Protein AF-A0A7S3AXD5-F1 (afdb_monomer)

InterPro domains:
  IPR009060 UBA-like superfamily [SSF46934] (295-335)
  IPR015940 Ubiquitin-associated domain [PF00627] (300-332)
  IPR015940 Ubiquitin-associated domain [PS50030] (297-336)
  IPR015940 Ubiquitin-associated domain [SM00165] (298-336)
  IPR036034 PDZ superfamily [SSF50156] (219-299)

Mean predicted aligned error: 21.31 Å

Structure (mmCIF, N/CA/C/O backbone):
data_AF-A0A7S3AXD5-F1
#
_entry.id   AF-A0A7S3AXD5-F1
#
loop_
_atom_site.group_PDB
_atom_site.id
_atom_site.type_symbol
_atom_site.label_atom_id
_atom_site.label_alt_id
_atom_site.label_comp_id
_atom_site.label_asym_id
_atom_site.label_entity_id
_atom_site.label_seq_id
_atom_site.pdbx_PDB_ins_code
_atom_site.Cartn_x
_atom_site.Cartn_y
_atom_site.Cartn_z
_atom_site.occupancy
_atom_site.B_iso_or_equiv
_atom_site.auth_seq_id
_atom_site.auth_comp_id
_atom_site.auth_asym_id
_atom_site.auth_atom_id
_atom_site.pdbx_PDB_model_num
ATOM 1 N N . GLU A 1 1 ? -36.098 -2.330 -50.644 1.00 43.25 1 GLU A N 1
ATOM 2 C CA . GLU A 1 1 ? -35.914 -3.421 -49.668 1.00 43.25 1 GLU A CA 1
ATOM 3 C C . GLU A 1 1 ? -34.502 -3.362 -49.111 1.00 43.25 1 GLU A C 1
ATOM 5 O O . GLU A 1 1 ? -33.567 -3.755 -49.787 1.00 43.25 1 GLU A O 1
ATOM 10 N N . PHE A 1 2 ? -34.338 -2.791 -47.920 1.00 38.56 2 PHE A N 1
ATOM 11 C CA . PHE A 1 2 ? -33.095 -2.840 -47.149 1.00 38.56 2 PHE A CA 1
ATOM 12 C C . PHE A 1 2 ? -33.501 -3.171 -45.714 1.00 38.56 2 PHE A C 1
ATOM 14 O O . PHE A 1 2 ? -34.095 -2.339 -45.033 1.00 38.56 2 PHE A O 1
ATOM 21 N N . GLY A 1 3 ? -33.269 -4.417 -45.305 1.00 39.53 3 GLY A N 1
ATOM 22 C CA . GLY A 1 3 ? -33.529 -4.906 -43.954 1.00 39.53 3 GLY A CA 1
ATOM 23 C C . GLY A 1 3 ? -32.209 -5.132 -43.231 1.00 39.53 3 GLY A C 1
ATOM 24 O O . GLY A 1 3 ? -31.480 -6.063 -43.561 1.00 39.53 3 GLY A O 1
ATOM 25 N N . PHE A 1 4 ? -31.904 -4.271 -42.263 1.00 46.72 4 PHE A N 1
ATOM 26 C CA . PHE A 1 4 ? -30.839 -4.491 -41.286 1.00 46.72 4 PHE A CA 1
ATOM 27 C C . PHE A 1 4 ? -31.353 -5.430 -40.182 1.00 46.72 4 PHE A C 1
ATOM 29 O O . PHE A 1 4 ? -32.453 -5.193 -39.674 1.00 46.72 4 PHE A O 1
ATOM 36 N N . PRO A 1 5 ? -30.604 -6.466 -39.769 1.00 59.81 5 PRO A N 1
ATOM 37 C CA . PRO A 1 5 ? -30.943 -7.217 -38.567 1.00 59.81 5 PRO A CA 1
ATOM 38 C C . PRO A 1 5 ? -30.571 -6.424 -37.296 1.00 59.81 5 PRO A C 1
ATOM 40 O O . PRO A 1 5 ? -29.595 -5.667 -37.305 1.00 59.81 5 PRO A O 1
ATOM 43 N N . PRO A 1 6 ? -31.329 -6.581 -36.195 1.00 55.47 6 PRO A N 1
ATOM 44 C CA . PRO A 1 6 ? -31.088 -5.857 -34.954 1.00 55.47 6 PRO A CA 1
ATOM 45 C C . PRO A 1 6 ? -29.872 -6.395 -34.187 1.00 55.47 6 PRO A C 1
ATOM 47 O O . PRO A 1 6 ? -29.618 -7.599 -34.127 1.00 55.47 6 PRO A O 1
ATOM 50 N N . ALA A 1 7 ? -29.150 -5.466 -33.559 1.00 39.00 7 ALA A N 1
ATOM 51 C CA . ALA A 1 7 ? -28.047 -5.731 -32.649 1.00 39.00 7 ALA A CA 1
ATOM 52 C C . ALA A 1 7 ? -28.516 -6.566 -31.445 1.00 39.00 7 ALA A C 1
ATOM 54 O O . ALA A 1 7 ? -29.432 -6.179 -30.720 1.00 39.00 7 ALA A O 1
ATOM 55 N N . SER A 1 8 ? -27.864 -7.707 -31.224 1.00 44.75 8 SER A N 1
ATOM 56 C CA . SER A 1 8 ? -28.021 -8.492 -30.000 1.00 44.75 8 SER A CA 1
ATOM 57 C C . SER A 1 8 ? -27.095 -7.933 -28.923 1.00 44.75 8 SER A C 1
ATOM 59 O O . SER A 1 8 ? -25.874 -7.957 -29.063 1.00 44.75 8 SER A O 1
ATOM 61 N N . ALA A 1 9 ? -27.698 -7.413 -27.857 1.00 38.72 9 ALA A N 1
ATOM 62 C CA . ALA A 1 9 ? -27.021 -7.030 -26.629 1.00 38.72 9 ALA A CA 1
ATOM 63 C C . ALA A 1 9 ? -26.567 -8.294 -25.883 1.00 38.72 9 ALA A C 1
ATOM 65 O O . ALA A 1 9 ? -27.394 -9.128 -25.517 1.00 38.72 9 ALA A O 1
ATOM 66 N N . SER A 1 10 ? -25.260 -8.428 -25.653 1.00 38.25 10 SER A N 1
ATOM 67 C CA . SER A 1 10 ? -24.699 -9.488 -24.817 1.00 38.25 10 SER A CA 1
ATOM 68 C C . SER A 1 10 ? -24.437 -8.918 -23.426 1.00 38.25 10 SER A C 1
ATOM 70 O O . SER A 1 10 ? -23.493 -8.158 -23.213 1.00 38.25 10 SER A O 1
ATOM 72 N N . ALA A 1 11 ? -25.330 -9.237 -22.491 1.00 37.22 11 ALA A N 1
ATOM 73 C CA . ALA A 1 11 ? -25.174 -8.951 -21.075 1.00 37.22 11 ALA A CA 1
ATOM 74 C C . ALA A 1 11 ?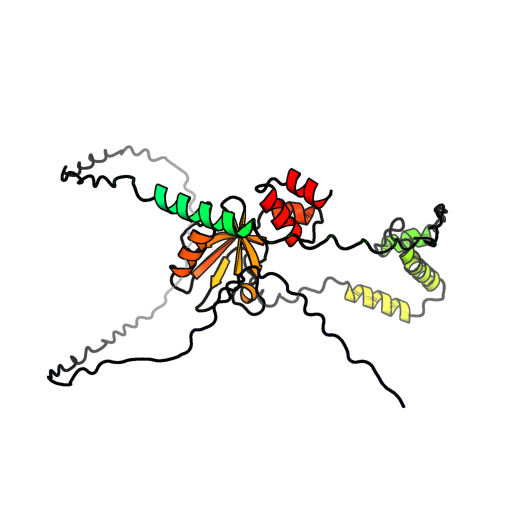 -24.229 -9.996 -20.463 1.00 37.22 11 ALA A C 1
ATOM 76 O O . ALA A 1 11 ? -24.626 -11.133 -20.211 1.00 37.22 11 ALA A O 1
ATOM 77 N N . ALA A 1 12 ? -22.970 -9.620 -20.238 1.00 39.56 12 ALA A N 1
ATOM 78 C CA . ALA A 1 12 ? -22.051 -10.410 -19.430 1.00 39.56 12 ALA A CA 1
ATOM 79 C C . ALA A 1 12 ? -22.317 -10.122 -17.946 1.00 39.56 12 ALA A C 1
ATOM 81 O O . ALA A 1 12 ? -22.058 -9.026 -17.449 1.00 39.56 12 ALA A O 1
ATOM 82 N N . ALA A 1 13 ? -22.856 -11.121 -17.252 1.00 42.22 13 ALA A N 1
ATOM 83 C CA . ALA A 1 13 ? -22.960 -11.155 -15.804 1.00 42.22 13 ALA A CA 1
ATOM 84 C C . ALA A 1 13 ? -21.557 -11.320 -15.196 1.00 42.22 13 ALA A C 1
ATOM 86 O O . ALA A 1 13 ? -21.000 -12.415 -15.201 1.00 42.22 13 ALA A O 1
ATOM 87 N N . PHE A 1 14 ? -20.986 -10.232 -14.678 1.00 38.59 14 PHE A N 1
ATOM 88 C CA . PHE A 1 14 ? -19.831 -10.297 -13.787 1.00 38.59 14 PHE A CA 1
ATOM 89 C C . PHE A 1 14 ? -20.313 -10.503 -12.349 1.00 38.59 14 PHE A C 1
ATOM 91 O O . PHE A 1 14 ? -21.141 -9.746 -11.840 1.00 38.59 14 PHE A O 1
ATOM 98 N N . GLY A 1 15 ? -19.807 -11.564 -11.717 1.00 36.69 15 GLY A N 1
ATOM 99 C CA . GLY A 1 15 ? -20.026 -11.871 -10.309 1.00 36.69 15 GLY A CA 1
ATOM 100 C C . GLY A 1 15 ? -19.467 -10.763 -9.421 1.00 36.69 15 GLY A C 1
ATOM 101 O O . GLY A 1 15 ? -18.328 -10.337 -9.590 1.00 36.69 15 GLY A O 1
ATOM 102 N N . GLY A 1 16 ? -20.302 -10.277 -8.505 1.00 34.88 16 GLY A N 1
ATOM 103 C CA . GLY A 1 16 ? -19.960 -9.200 -7.588 1.00 34.88 16 GLY A CA 1
ATOM 104 C C . GLY A 1 16 ? -19.012 -9.654 -6.483 1.00 34.88 16 GLY A C 1
ATOM 105 O O . GLY A 1 16 ? -19.371 -10.493 -5.659 1.00 34.88 16 GLY A O 1
ATOM 106 N N . GLU A 1 17 ? -17.837 -9.034 -6.428 1.00 43.31 17 GLU A N 1
ATOM 107 C CA . GLU A 1 17 ? -17.080 -8.867 -5.190 1.00 43.31 17 GLU A CA 1
ATOM 108 C C . GLU A 1 17 ? -17.598 -7.615 -4.470 1.00 43.31 17 GLU A C 1
ATOM 110 O O . GLU A 1 17 ? -17.799 -6.558 -5.075 1.00 43.31 17 GLU A O 1
ATOM 115 N N . GLY A 1 18 ? -17.886 -7.756 -3.175 1.00 40.91 18 GLY A N 1
ATOM 116 C CA . GLY A 1 18 ? -18.541 -6.741 -2.357 1.00 40.91 18 GLY A CA 1
ATOM 117 C C . GLY A 1 18 ? -17.672 -5.508 -2.129 1.00 40.91 18 GLY A C 1
ATOM 118 O O . GLY A 1 18 ? -16.921 -5.437 -1.160 1.00 40.91 18 GLY A O 1
ATOM 119 N N . ALA A 1 19 ? -17.823 -4.498 -2.982 1.00 40.72 19 ALA A N 1
ATOM 120 C CA . ALA A 1 19 ? -17.422 -3.137 -2.663 1.00 40.72 19 ALA A CA 1
ATOM 121 C C . ALA A 1 19 ? -18.403 -2.568 -1.626 1.00 40.72 19 ALA A C 1
ATOM 123 O O . ALA A 1 19 ? -19.577 -2.347 -1.926 1.00 40.72 19 ALA A O 1
ATOM 124 N N . VAL A 1 20 ? -17.937 -2.328 -0.399 1.00 46.44 20 VAL A N 1
ATOM 125 C CA . VAL A 1 20 ? -18.736 -1.642 0.623 1.00 46.44 20 VAL A CA 1
ATOM 126 C C . VAL A 1 20 ? -18.734 -0.144 0.309 1.00 46.44 20 VAL A C 1
ATOM 128 O O . VAL A 1 20 ? -17.885 0.616 0.772 1.00 46.44 20 VAL A O 1
ATOM 131 N N . VAL A 1 21 ? -19.667 0.275 -0.544 1.00 41.34 21 VAL A N 1
ATOM 132 C CA . VAL A 1 21 ? -19.961 1.686 -0.815 1.00 41.34 21 VAL A CA 1
ATOM 133 C C . VAL A 1 21 ? -20.988 2.145 0.216 1.00 41.34 21 VAL A C 1
ATOM 135 O O . VAL A 1 21 ? -22.157 1.776 0.144 1.00 41.34 21 VAL A O 1
ATOM 138 N N . PHE A 1 22 ? -20.560 2.935 1.199 1.00 50.41 22 PHE A N 1
ATOM 139 C CA . PHE A 1 22 ? -21.476 3.556 2.156 1.00 50.41 22 PHE A CA 1
ATOM 140 C C . PHE A 1 22 ? -22.130 4.783 1.512 1.00 50.41 22 PHE A C 1
ATOM 142 O O . PHE A 1 22 ? -21.528 5.854 1.434 1.00 50.41 22 PHE A O 1
ATOM 149 N N . GLY A 1 23 ? -23.355 4.595 1.016 1.00 36.06 23 GLY A N 1
ATOM 150 C CA . GLY A 1 23 ? -24.259 5.673 0.625 1.00 36.06 23 GLY A CA 1
ATOM 151 C C . GLY A 1 23 ? -24.906 6.316 1.852 1.00 36.06 23 GLY A C 1
ATOM 152 O O . GLY A 1 23 ? -25.230 5.630 2.820 1.00 36.06 23 GLY A O 1
ATOM 153 N N . ALA A 1 24 ? -25.063 7.638 1.804 1.00 45.09 24 ALA A N 1
ATOM 154 C CA . ALA A 1 24 ? -25.794 8.412 2.794 1.00 45.09 24 ALA A CA 1
ATOM 155 C C . ALA A 1 24 ? -27.257 7.944 2.858 1.00 45.09 24 ALA A C 1
ATOM 157 O O . ALA A 1 24 ? -27.924 7.831 1.831 1.00 45.09 24 ALA A O 1
ATOM 158 N N . SER A 1 25 ? -27.720 7.647 4.070 1.00 42.84 25 SER A N 1
ATOM 159 C CA . SER A 1 25 ? -29.102 7.291 4.365 1.00 42.84 25 SER A CA 1
ATOM 160 C C . SER A 1 25 ? -30.000 8.510 4.193 1.00 42.84 25 SER A C 1
ATOM 162 O O . SER A 1 25 ? -29.822 9.493 4.910 1.00 42.84 25 SER A O 1
ATOM 164 N N . ASP A 1 26 ? -30.978 8.405 3.300 1.00 43.97 26 ASP A N 1
ATOM 165 C CA . ASP A 1 26 ? -32.111 9.319 3.227 1.00 43.97 26 ASP A CA 1
ATOM 166 C C . ASP A 1 26 ? -33.426 8.521 3.171 1.00 43.97 26 ASP A C 1
ATOM 168 O O . ASP A 1 26 ? -33.452 7.344 2.808 1.00 43.97 26 ASP A O 1
ATOM 172 N N . GLU A 1 27 ? -34.468 9.181 3.650 1.00 53.12 27 GLU A N 1
ATOM 173 C CA . GLU A 1 27 ? -35.753 8.749 4.207 1.00 53.12 27 GLU A CA 1
ATOM 174 C C . GLU A 1 27 ? -36.505 7.560 3.571 1.00 53.12 27 GLU A C 1
ATOM 176 O O . GLU A 1 27 ? -36.534 7.407 2.360 1.00 53.12 27 GLU A O 1
ATOM 181 N N . PHE A 1 28 ? -37.249 6.798 4.398 1.00 42.22 28 PHE A N 1
ATOM 182 C CA . PHE A 1 28 ? -38.714 6.642 4.258 1.00 42.22 28 PHE A CA 1
ATOM 183 C C . PHE A 1 28 ? -39.361 5.955 5.487 1.00 42.22 28 PHE A C 1
ATOM 185 O O . PHE A 1 28 ? -39.182 4.767 5.733 1.00 42.22 28 PHE A O 1
ATOM 192 N N . GLY A 1 29 ? -40.131 6.756 6.237 1.00 40.84 29 GLY A N 1
ATOM 193 C CA . GLY A 1 29 ? -41.439 6.479 6.859 1.00 40.84 29 GLY A CA 1
ATOM 194 C C . GLY A 1 29 ? -41.754 5.134 7.532 1.00 40.84 29 GLY A C 1
ATOM 195 O O . GLY A 1 29 ? -41.938 4.130 6.855 1.00 40.84 29 GLY A O 1
ATOM 196 N N . ALA A 1 30 ? -42.088 5.169 8.831 1.00 40.03 30 ALA A N 1
ATOM 197 C CA . ALA A 1 30 ? -43.491 5.143 9.292 1.00 40.03 30 ALA A CA 1
ATOM 198 C C . ALA A 1 30 ? -43.641 4.922 10.817 1.00 40.03 30 ALA A C 1
ATOM 200 O O . ALA A 1 30 ? -42.885 4.182 11.435 1.00 40.03 30 ALA A O 1
ATOM 201 N N . ALA A 1 31 ? -44.734 5.496 11.340 1.00 36.28 31 ALA A N 1
ATOM 202 C CA . ALA A 1 31 ? -45.452 5.185 12.586 1.00 36.28 31 ALA A CA 1
ATOM 203 C C . ALA A 1 31 ? -44.953 5.800 13.913 1.00 36.28 31 ALA A C 1
ATOM 205 O O . ALA A 1 31 ? -44.295 5.168 14.734 1.00 36.28 31 ALA A O 1
ATOM 206 N N . LEU A 1 32 ? -45.427 7.027 14.161 1.00 44.00 32 LEU A N 1
ATOM 207 C CA . LEU A 1 32 ? -45.623 7.603 15.497 1.00 44.00 32 LEU A CA 1
ATOM 208 C C . LEU A 1 32 ? -46.835 6.951 16.195 1.00 44.00 32 LEU A C 1
ATOM 210 O O . LEU A 1 32 ? -47.880 6.818 15.553 1.00 44.00 32 LEU A O 1
ATOM 214 N N . PRO A 1 33 ? -46.781 6.666 17.508 1.00 62.88 33 PRO A N 1
ATOM 215 C CA . PRO A 1 33 ? -47.966 6.668 18.357 1.00 62.88 33 PRO A CA 1
ATOM 216 C C . PRO A 1 33 ? -48.164 8.040 19.043 1.00 62.88 33 PRO A C 1
ATOM 218 O O . PRO A 1 33 ? -47.191 8.760 19.280 1.00 62.88 33 PRO A O 1
ATOM 221 N N . PRO A 1 34 ? -49.414 8.423 19.364 1.00 57.94 34 PRO A N 1
ATOM 222 C CA . PRO A 1 34 ? -49.734 9.709 19.970 1.00 57.94 34 PRO A CA 1
ATOM 223 C C . PRO A 1 34 ? -49.476 9.677 21.481 1.00 57.94 34 PRO A C 1
ATOM 225 O O . PRO A 1 34 ? -49.934 8.770 22.173 1.00 57.94 34 PRO A O 1
ATOM 228 N N . THR A 1 35 ? -48.807 10.699 22.010 1.00 53.47 35 THR A N 1
ATOM 229 C CA . THR A 1 35 ? -48.805 10.987 23.450 1.00 53.47 35 THR A CA 1
ATOM 230 C C . THR A 1 35 ? -49.197 12.437 23.683 1.00 53.47 35 THR A C 1
ATOM 232 O O . THR A 1 35 ? -48.582 13.355 23.143 1.00 53.47 35 THR A O 1
ATOM 235 N N . ASP A 1 36 ? -50.263 12.576 24.465 1.00 44.62 36 ASP A N 1
ATOM 236 C CA . ASP A 1 36 ? -50.936 13.797 24.897 1.00 44.62 36 ASP A CA 1
ATOM 237 C C . ASP A 1 36 ? -50.012 14.867 25.515 1.00 44.62 36 ASP A C 1
ATOM 239 O O . ASP A 1 36 ? -49.000 14.531 26.140 1.00 44.62 36 ASP A O 1
ATOM 243 N N . PRO A 1 37 ? -50.395 16.158 25.436 1.00 60.38 37 PRO A N 1
ATOM 244 C CA . PRO A 1 37 ? -49.697 17.264 26.072 1.00 60.38 37 PRO A CA 1
ATOM 245 C C . PRO A 1 37 ? -50.324 17.626 27.432 1.00 60.38 37 PRO A C 1
ATOM 247 O O . PRO A 1 37 ? -51.480 18.045 27.504 1.00 60.38 37 PRO A O 1
ATOM 250 N N . SER A 1 38 ? -49.558 17.570 28.527 1.00 42.69 38 SER A N 1
ATOM 251 C CA . SER A 1 38 ? -49.879 18.373 29.720 1.00 42.69 38 SER A CA 1
ATOM 252 C C . SER A 1 38 ? -48.774 18.434 30.776 1.00 42.69 38 SER A C 1
ATOM 254 O O . SER A 1 38 ? -48.147 17.430 31.086 1.00 42.69 38 SER A O 1
ATOM 256 N N . ALA A 1 39 ? -48.673 19.626 31.381 1.00 40.19 39 ALA A N 1
ATOM 257 C CA . ALA A 1 39 ? -47.865 20.062 32.532 1.00 40.19 39 ALA A CA 1
ATOM 258 C C . ALA A 1 39 ? -46.371 20.352 32.239 1.00 40.19 39 ALA A C 1
ATOM 260 O O . ALA A 1 39 ? -45.559 19.453 32.083 1.00 40.19 39 ALA A O 1
ATOM 261 N N . ALA A 1 40 ? -45.974 21.605 31.984 1.00 41.38 40 ALA A N 1
ATOM 262 C CA . ALA A 1 40 ? -45.791 22.719 32.934 1.00 41.38 40 ALA A CA 1
ATOM 263 C C . ALA A 1 40 ? -44.563 22.561 33.853 1.00 41.38 40 ALA A C 1
ATOM 265 O O . ALA A 1 40 ? -44.621 21.813 34.819 1.00 41.38 40 ALA A O 1
ATOM 266 N N . ALA A 1 41 ? -43.503 23.340 33.595 1.00 43.50 41 ALA A N 1
ATOM 267 C CA . ALA A 1 41 ? -42.736 24.065 34.618 1.00 43.50 41 ALA A CA 1
ATOM 268 C C . ALA A 1 41 ? -41.638 24.917 33.963 1.00 43.50 41 ALA A C 1
ATOM 270 O O . ALA A 1 41 ? -40.652 24.422 33.423 1.00 43.50 41 ALA A O 1
ATOM 271 N N . SER A 1 42 ? -41.843 26.225 34.034 1.00 42.69 42 SER A N 1
ATOM 272 C CA . SER A 1 42 ? -40.901 27.280 33.690 1.00 42.69 42 SER A CA 1
ATOM 273 C C . SER A 1 42 ? -39.746 27.329 34.696 1.00 42.69 42 SER A C 1
ATOM 275 O O . SER A 1 42 ? -39.994 27.403 35.897 1.00 42.69 42 SER A O 1
ATOM 277 N N . HIS A 1 43 ? -38.501 27.404 34.222 1.00 49.72 43 HIS A N 1
ATOM 278 C CA . HIS A 1 43 ? -37.375 27.913 35.010 1.00 49.72 43 HIS A CA 1
ATOM 279 C C . HIS A 1 43 ? -36.588 28.958 34.195 1.00 49.72 43 HIS A C 1
ATOM 281 O O . HIS A 1 43 ? -36.262 28.694 33.037 1.00 49.72 43 HIS A O 1
ATOM 287 N N . PRO A 1 44 ? -36.309 30.149 34.761 1.00 68.50 44 PRO A N 1
ATOM 288 C CA . PRO A 1 44 ? -35.549 31.209 34.097 1.00 68.50 44 PRO A CA 1
ATOM 289 C C . PRO A 1 44 ? -34.020 31.009 34.208 1.00 68.50 44 PRO A C 1
ATOM 291 O O . PRO A 1 44 ? -33.557 30.348 35.140 1.00 68.50 44 PRO A O 1
ATOM 294 N N . PRO A 1 45 ? -33.224 31.611 33.301 1.00 67.31 45 PRO A N 1
ATOM 295 C CA . PRO A 1 45 ? -31.760 31.579 33.359 1.00 67.31 45 PRO A CA 1
ATOM 296 C C . PRO A 1 45 ? -31.188 32.563 34.405 1.00 67.31 45 PRO A C 1
ATOM 298 O O . PRO A 1 45 ? -31.781 33.622 34.634 1.00 67.31 45 PRO A O 1
ATOM 301 N N . PRO A 1 46 ? -30.026 32.268 35.024 1.00 65.75 46 PRO A N 1
ATOM 302 C CA . PRO A 1 46 ? -29.352 33.205 35.919 1.00 65.75 46 PRO A CA 1
ATOM 303 C C . PRO A 1 46 ? -28.619 34.332 35.152 1.00 65.75 46 PRO A C 1
ATOM 305 O O . PRO A 1 46 ? -28.110 34.099 34.054 1.00 65.75 46 PRO A O 1
ATOM 308 N N . PRO A 1 47 ? -28.535 35.549 35.727 1.00 60.28 47 PRO A N 1
ATOM 309 C CA . PRO A 1 47 ? -27.923 36.715 35.095 1.00 60.28 47 PRO A CA 1
ATOM 310 C C . PRO A 1 47 ? -26.415 36.859 35.380 1.00 60.28 47 PRO A C 1
ATOM 312 O O . PRO A 1 47 ? -25.940 36.527 36.461 1.00 60.28 47 PRO A O 1
ATOM 315 N N . ASN A 1 48 ? -25.717 37.454 34.406 1.00 46.69 48 ASN A N 1
ATOM 316 C CA . ASN A 1 48 ? -24.540 38.331 34.512 1.00 46.69 48 ASN A CA 1
ATOM 317 C C . ASN A 1 48 ? -23.435 37.995 35.533 1.00 46.69 48 ASN A C 1
ATOM 319 O O . ASN A 1 48 ? -23.551 38.305 36.717 1.00 46.69 48 ASN A O 1
ATOM 323 N N . GLN A 1 49 ? -22.265 37.594 35.020 1.00 46.66 49 GLN A N 1
ATOM 324 C CA . GLN A 1 49 ? -20.983 37.913 35.656 1.00 46.66 49 GLN A CA 1
ATOM 325 C C . GLN A 1 49 ? -20.161 38.858 34.761 1.00 46.66 49 GLN A C 1
ATOM 327 O O . GLN A 1 49 ? -20.004 38.573 33.573 1.00 46.66 49 GLN A O 1
ATOM 332 N N . PRO A 1 50 ? -19.659 39.987 35.296 1.00 57.25 50 PRO A N 1
ATOM 333 C CA . PRO A 1 50 ? -18.864 40.948 34.542 1.00 57.25 50 PRO A CA 1
ATOM 334 C C . PRO A 1 50 ? -17.407 40.489 34.397 1.00 57.25 50 PRO A C 1
ATOM 336 O O . PRO A 1 50 ? -16.732 40.175 35.379 1.00 57.25 50 PRO A O 1
ATOM 339 N N . TRP A 1 51 ? -16.902 40.517 33.162 1.00 47.75 51 TRP A N 1
ATOM 340 C CA . TRP A 1 51 ? -15.468 40.477 32.888 1.00 47.75 51 TRP A CA 1
ATOM 341 C C . TRP A 1 51 ? -14.804 41.719 33.485 1.00 47.75 51 TRP A C 1
ATOM 343 O O . TRP A 1 51 ? -15.132 42.850 33.131 1.00 47.75 51 TRP A O 1
ATOM 353 N N . SER A 1 52 ? -13.888 41.491 34.422 1.00 47.56 52 SER A N 1
ATOM 354 C CA . SER A 1 52 ? -13.057 42.536 35.008 1.00 47.56 52 SER A CA 1
ATOM 355 C C . SER A 1 52 ? -11.839 42.746 34.118 1.00 47.56 52 SER A C 1
ATOM 357 O O . SER A 1 52 ? -10.988 41.867 33.999 1.00 47.56 52 SER A O 1
ATOM 359 N N . SER A 1 53 ? -11.776 43.921 33.500 1.00 46.84 53 SER A N 1
ATOM 360 C CA . SER A 1 53 ? -10.566 44.490 32.919 1.00 46.84 53 SER A CA 1
ATOM 361 C C . SER A 1 53 ? -9.502 44.681 34.001 1.00 46.84 53 SER A C 1
ATOM 363 O O . SER A 1 53 ? -9.776 45.283 35.038 1.00 46.84 53 SER A O 1
ATOM 365 N N . ALA A 1 54 ? -8.279 44.232 33.735 1.00 45.44 54 ALA A N 1
ATOM 366 C CA . ALA A 1 54 ? -7.092 44.711 34.429 1.00 45.44 54 ALA A CA 1
ATOM 367 C C . ALA A 1 54 ? -6.015 45.008 33.385 1.00 45.44 54 ALA A C 1
ATOM 369 O O . ALA A 1 54 ? -5.242 44.145 32.976 1.00 45.44 54 ALA A O 1
ATOM 370 N N . GLU A 1 55 ? -6.017 46.261 32.941 1.00 41.16 55 GLU A N 1
ATOM 371 C CA . GLU A 1 55 ? -4.840 46.935 32.418 1.00 41.16 55 GLU A CA 1
ATOM 372 C C . GLU A 1 55 ? -3.836 47.110 33.565 1.00 41.16 55 GLU A C 1
ATOM 374 O O . GLU A 1 55 ? -4.167 47.695 34.595 1.00 41.16 55 GLU A O 1
ATOM 379 N N . VAL A 1 56 ? -2.597 46.659 33.377 1.00 49.91 56 VAL A N 1
ATOM 380 C CA . VAL A 1 56 ? -1.432 47.241 34.054 1.00 49.91 56 VAL A CA 1
ATOM 381 C C . VAL A 1 56 ? -0.345 47.399 33.001 1.00 49.91 56 VAL A C 1
ATOM 383 O O . VAL A 1 56 ? 0.258 46.429 32.547 1.00 49.91 56 VAL A O 1
ATOM 386 N N . GLY A 1 57 ? -0.142 48.647 32.586 1.00 40.72 57 GLY A N 1
ATOM 387 C CA . GLY A 1 57 ? 1.022 49.071 31.821 1.00 40.72 57 GLY A CA 1
ATOM 388 C C . GLY A 1 57 ? 2.267 49.187 32.703 1.00 40.72 57 GLY A C 1
ATOM 389 O O . GLY A 1 57 ? 2.180 49.313 33.923 1.00 40.72 57 GLY A O 1
ATOM 390 N N . GLY A 1 58 ? 3.436 49.182 32.065 1.00 38.16 58 GLY A N 1
ATOM 391 C CA . GLY A 1 58 ? 4.713 49.391 32.740 1.00 38.16 58 GLY A CA 1
ATOM 392 C C . GLY A 1 58 ? 5.901 49.330 31.787 1.00 38.16 58 GLY A C 1
ATOM 393 O O . GLY A 1 58 ? 6.621 48.339 31.750 1.00 38.16 58 GLY A O 1
ATOM 394 N N . SER A 1 59 ? 6.091 50.396 31.011 1.00 43.62 59 SER A N 1
ATOM 395 C CA . SER A 1 59 ? 7.319 50.691 30.264 1.00 43.62 59 SER A CA 1
ATOM 396 C C . SER A 1 59 ? 8.513 50.917 31.199 1.00 43.62 59 SER A C 1
ATOM 398 O O . SER A 1 59 ? 8.360 51.623 32.190 1.00 43.62 59 SER A O 1
ATOM 400 N N . ALA A 1 60 ? 9.707 50.442 30.824 1.00 39.28 60 ALA A N 1
ATOM 401 C CA . ALA A 1 60 ? 10.925 51.261 30.683 1.00 39.28 60 ALA A CA 1
ATOM 402 C C . ALA A 1 60 ? 12.162 50.392 30.388 1.00 39.28 60 ALA A C 1
ATOM 404 O O . ALA A 1 60 ? 12.478 49.444 31.100 1.00 39.28 60 ALA A O 1
ATOM 405 N N . ALA A 1 61 ? 12.877 50.778 29.335 1.00 42.72 61 ALA A N 1
ATOM 406 C CA . ALA A 1 61 ? 14.204 50.311 28.959 1.00 42.72 61 ALA A CA 1
ATOM 407 C C . ALA A 1 61 ? 15.294 51.006 29.787 1.00 42.72 61 ALA A C 1
ATOM 409 O O . ALA A 1 61 ? 15.165 52.209 29.968 1.00 42.72 61 ALA A O 1
ATOM 410 N N . VAL A 1 62 ? 16.392 50.321 30.153 1.00 38.75 62 VAL A N 1
ATOM 411 C CA . VAL A 1 62 ? 17.729 50.927 30.376 1.00 38.75 62 VAL A CA 1
ATOM 412 C C . VAL A 1 62 ? 18.853 49.875 30.204 1.00 38.75 62 VAL A C 1
ATOM 414 O O . VAL A 1 62 ? 18.863 48.856 30.880 1.00 38.75 62 VAL A O 1
ATOM 417 N N . ALA A 1 63 ? 19.800 50.218 29.319 1.00 37.84 63 ALA A N 1
ATOM 418 C CA . ALA A 1 63 ? 21.251 49.943 29.270 1.00 37.84 63 ALA A CA 1
ATOM 419 C C . ALA A 1 63 ? 21.857 48.513 29.243 1.00 37.84 63 ALA A C 1
ATOM 421 O O . ALA A 1 63 ? 21.735 47.707 30.157 1.00 37.84 63 ALA A O 1
ATOM 422 N N . ALA A 1 64 ? 22.674 48.312 28.200 1.00 41.47 64 ALA A N 1
ATOM 423 C CA . ALA A 1 64 ? 23.815 47.390 28.083 1.00 41.47 64 ALA A CA 1
ATOM 424 C C . ALA A 1 64 ? 25.047 47.894 28.893 1.00 41.47 64 ALA A C 1
ATOM 426 O O . ALA A 1 64 ? 24.919 48.903 29.586 1.00 41.47 64 ALA A O 1
ATOM 427 N N . PRO A 1 65 ? 26.294 47.419 28.660 1.00 57.91 65 PRO A N 1
ATOM 428 C CA . PRO A 1 65 ? 26.842 46.063 28.487 1.00 57.91 65 PRO A CA 1
ATOM 429 C C . PRO A 1 65 ? 27.927 45.753 29.558 1.00 57.91 65 PRO A C 1
ATOM 431 O O . PRO A 1 65 ? 28.401 46.650 30.252 1.00 57.91 65 PRO A O 1
ATOM 434 N N . GLY A 1 66 ? 28.402 44.505 29.668 1.00 38.34 66 GLY A N 1
ATOM 435 C CA . GLY A 1 66 ? 29.497 44.185 30.596 1.00 38.34 66 GLY A CA 1
ATOM 436 C C . GLY A 1 66 ? 30.207 42.859 30.332 1.00 38.34 66 GLY A C 1
ATOM 437 O O . GLY A 1 66 ? 29.619 41.795 30.461 1.00 38.34 66 GLY A O 1
ATOM 438 N N . PHE A 1 67 ? 31.483 42.983 29.972 1.00 37.50 67 PHE A N 1
ATOM 439 C CA . PHE A 1 67 ? 32.541 41.976 29.855 1.00 37.50 67 PHE A CA 1
ATOM 440 C C . PHE A 1 67 ? 32.608 40.947 31.000 1.00 37.50 67 PHE A C 1
ATOM 442 O O . PHE A 1 67 ? 32.354 41.285 32.152 1.00 37.50 67 PHE A O 1
ATOM 449 N N . GLY A 1 68 ? 33.125 39.745 30.711 1.00 39.88 68 GLY A N 1
ATOM 450 C CA . GLY A 1 68 ? 33.579 38.828 31.761 1.00 39.88 68 GLY A CA 1
ATOM 451 C C . GLY A 1 68 ? 34.055 37.463 31.274 1.00 39.88 68 GLY A C 1
ATOM 452 O O . GLY A 1 68 ? 33.335 36.479 31.366 1.00 39.88 68 GLY A O 1
ATOM 453 N N . THR A 1 69 ? 35.286 37.411 30.773 1.00 41.12 69 THR A N 1
ATOM 454 C CA . THR A 1 69 ? 36.126 36.210 30.639 1.00 41.12 69 THR A CA 1
ATOM 455 C C . THR A 1 69 ? 36.206 35.403 31.939 1.00 41.12 69 THR A C 1
ATOM 457 O O . THR A 1 69 ? 36.361 36.004 33.000 1.00 41.12 69 THR A O 1
ATOM 460 N N . GLY A 1 70 ? 36.245 34.068 31.871 1.00 42.12 70 GLY A N 1
ATOM 461 C CA . GLY A 1 70 ? 36.602 33.267 33.046 1.00 42.12 70 GLY A CA 1
ATOM 462 C C . GLY A 1 70 ? 36.555 31.759 32.844 1.00 42.12 70 GLY A C 1
ATOM 463 O O . GLY A 1 70 ? 35.558 31.122 33.157 1.00 42.12 70 GLY A O 1
ATOM 464 N N . PHE A 1 71 ? 37.659 31.204 32.345 1.00 39.97 71 PHE A N 1
ATOM 465 C CA . PHE A 1 71 ? 38.025 29.795 32.489 1.00 39.97 71 PHE A CA 1
ATOM 466 C C . PHE A 1 71 ? 37.964 29.360 33.962 1.00 39.97 71 PHE A C 1
ATOM 468 O O . PHE A 1 71 ? 38.432 30.082 34.841 1.00 39.97 71 PHE A O 1
ATOM 475 N N . GLY A 1 72 ? 37.466 28.150 34.209 1.00 40.84 72 GLY A N 1
ATOM 476 C CA . GLY A 1 72 ? 37.462 27.524 35.527 1.00 40.84 72 GLY A CA 1
ATOM 477 C C . GLY A 1 72 ? 37.067 26.056 35.436 1.00 40.84 72 GLY A C 1
ATOM 478 O O . GLY A 1 72 ? 35.965 25.681 35.817 1.00 40.84 72 GLY A O 1
ATOM 479 N N . ALA A 1 73 ? 37.959 25.239 34.882 1.00 48.00 73 ALA A N 1
ATOM 480 C CA . ALA A 1 73 ? 37.986 23.819 35.186 1.00 48.00 73 ALA A CA 1
ATOM 481 C C . ALA A 1 73 ? 38.582 23.673 36.586 1.00 48.00 73 ALA A C 1
ATOM 483 O O . ALA A 1 73 ? 39.711 24.110 36.772 1.00 48.00 73 ALA A O 1
ATOM 484 N N . ASP A 1 74 ? 37.836 23.114 37.540 1.00 40.22 74 ASP A N 1
ATOM 485 C CA . ASP A 1 74 ? 38.368 22.138 38.493 1.00 40.22 74 ASP A CA 1
ATOM 486 C C . ASP A 1 74 ? 37.293 21.574 39.431 1.00 40.22 74 ASP A C 1
ATOM 488 O O . ASP A 1 74 ? 36.302 22.224 39.764 1.00 40.22 74 ASP A O 1
ATOM 492 N N . SER A 1 75 ? 37.625 20.397 39.954 1.00 42.38 75 SER A N 1
ATOM 493 C CA . SER A 1 75 ? 37.173 19.782 41.204 1.00 42.38 75 SER A CA 1
ATOM 494 C C . SER A 1 75 ? 35.772 19.162 41.302 1.00 42.38 75 SER A C 1
ATOM 496 O O . SER A 1 75 ? 34.726 19.806 41.302 1.00 42.38 75 SER A O 1
ATOM 498 N N . GLY A 1 76 ? 35.820 17.837 41.473 1.00 46.28 76 GLY A N 1
ATOM 499 C CA . GLY A 1 76 ? 34.706 16.944 41.722 1.00 46.28 76 GLY A CA 1
ATOM 500 C C . GLY A 1 76 ? 33.872 17.266 42.958 1.00 46.28 76 GLY A C 1
ATOM 501 O O . GLY A 1 76 ? 34.350 17.769 43.972 1.00 46.28 76 GLY A O 1
ATOM 502 N N . PHE A 1 77 ? 32.619 16.835 42.874 1.00 41.22 77 PHE A N 1
ATOM 503 C CA . PHE A 1 77 ? 31.767 16.611 44.025 1.00 41.22 77 PHE A CA 1
ATOM 504 C C . PHE A 1 77 ? 31.350 15.145 44.039 1.00 41.22 77 PHE A C 1
ATOM 506 O O . PHE A 1 77 ? 30.493 14.702 43.277 1.00 41.22 77 PHE A O 1
ATOM 513 N N . SER A 1 78 ? 31.973 14.397 44.944 1.00 49.59 78 SER A N 1
ATOM 514 C CA . SER A 1 78 ? 31.351 13.231 45.550 1.00 49.59 78 SER A CA 1
ATOM 515 C C . SER A 1 78 ? 30.097 13.706 46.278 1.00 49.59 78 SER A C 1
ATOM 517 O O . SER A 1 78 ? 30.194 14.585 47.134 1.00 49.59 78 SER A O 1
ATOM 519 N N . ASN A 1 79 ? 28.937 13.115 45.998 1.00 43.38 79 ASN A N 1
ATOM 520 C CA . ASN A 1 79 ? 27.855 13.139 46.971 1.00 43.38 79 ASN A CA 1
ATOM 521 C C . ASN A 1 79 ? 27.171 11.776 47.042 1.00 43.38 79 ASN A C 1
ATOM 523 O O . ASN A 1 79 ? 26.498 11.326 46.116 1.00 43.38 79 ASN A O 1
ATOM 527 N N . ALA A 1 80 ? 27.419 11.116 48.169 1.00 47.84 80 ALA A N 1
ATOM 528 C CA . ALA A 1 80 ? 26.680 9.970 48.647 1.00 47.84 80 ALA A CA 1
ATOM 529 C C . ALA A 1 80 ? 25.267 10.419 49.042 1.00 47.84 80 ALA A C 1
ATOM 531 O O . ALA A 1 80 ? 25.098 11.459 49.672 1.00 47.84 80 ALA A O 1
ATOM 532 N N . GLY A 1 81 ? 24.254 9.625 48.699 1.00 40.91 81 GLY A N 1
ATOM 533 C CA . GLY A 1 81 ? 22.881 9.934 49.089 1.00 40.91 81 GLY A CA 1
ATOM 534 C C . GLY A 1 81 ? 21.825 9.068 48.417 1.00 40.91 81 GLY A C 1
ATOM 535 O O . GLY A 1 81 ? 20.825 9.597 47.949 1.00 40.91 81 GLY A O 1
ATOM 536 N N . PHE A 1 82 ? 22.022 7.747 48.351 1.00 39.97 82 PHE A N 1
ATOM 537 C CA . PHE A 1 82 ? 20.914 6.836 48.050 1.00 39.97 82 PHE A CA 1
ATOM 538 C C . PHE A 1 82 ? 20.021 6.738 49.293 1.00 39.97 82 PHE A C 1
ATOM 540 O O . PHE A 1 82 ? 20.249 5.928 50.191 1.00 39.97 82 PHE A O 1
ATOM 547 N N . ALA A 1 83 ? 19.031 7.625 49.365 1.00 44.56 83 ALA A N 1
ATOM 548 C CA . ALA A 1 83 ? 17.929 7.514 50.303 1.00 44.56 83 ALA A CA 1
ATOM 549 C C . ALA A 1 83 ? 17.060 6.313 49.906 1.00 44.56 83 ALA A C 1
ATOM 551 O O . ALA A 1 83 ? 16.586 6.210 48.774 1.00 44.56 83 ALA A O 1
ATOM 552 N N . ALA A 1 84 ? 16.890 5.395 50.853 1.00 45.34 84 ALA A N 1
ATOM 553 C CA . ALA A 1 84 ? 16.021 4.238 50.742 1.00 45.34 84 ALA A CA 1
ATOM 554 C C . ALA A 1 84 ? 14.570 4.672 50.476 1.00 45.34 84 ALA A C 1
ATOM 556 O O . ALA A 1 84 ? 13.997 5.464 51.226 1.00 45.34 84 ALA A O 1
ATOM 557 N N . ALA A 1 85 ? 13.981 4.130 49.411 1.00 52.19 85 ALA A N 1
ATOM 558 C CA . ALA A 1 85 ? 12.558 4.248 49.134 1.00 52.19 85 ALA A CA 1
ATOM 559 C C . ALA A 1 85 ? 11.741 3.451 50.177 1.00 52.19 85 ALA A C 1
ATOM 561 O O . ALA A 1 85 ? 12.146 2.343 50.544 1.00 52.19 85 ALA A O 1
ATOM 562 N N . PRO A 1 86 ? 10.600 3.972 50.662 1.00 62.19 86 PRO A N 1
ATOM 563 C CA . PRO A 1 86 ? 9.721 3.239 51.568 1.00 62.19 86 PRO A CA 1
ATOM 564 C C . PRO A 1 86 ? 8.995 2.091 50.837 1.00 62.19 86 PRO A C 1
ATOM 566 O O . PRO A 1 86 ? 8.688 2.218 49.649 1.00 62.19 86 PRO A O 1
ATOM 569 N N . PRO A 1 87 ? 8.692 0.971 51.522 1.00 59.09 87 PRO A N 1
ATOM 570 C CA . PRO A 1 87 ? 7.990 -0.153 50.915 1.00 59.09 87 PRO A CA 1
ATOM 571 C C . PRO A 1 87 ? 6.541 0.221 50.583 1.00 59.09 87 PRO A C 1
ATOM 573 O O . PRO A 1 87 ? 5.802 0.737 51.423 1.00 59.09 87 PRO A O 1
ATOM 576 N N . ALA A 1 88 ? 6.150 -0.061 49.341 1.00 53.59 88 ALA A N 1
ATOM 577 C CA . ALA A 1 88 ? 4.794 0.108 48.845 1.00 53.59 88 ALA A CA 1
ATOM 578 C C . ALA A 1 88 ? 3.799 -0.729 49.664 1.00 53.59 88 ALA A C 1
ATOM 580 O O . ALA A 1 88 ? 4.011 -1.915 49.925 1.00 53.59 88 ALA A O 1
ATOM 581 N N . ALA A 1 89 ? 2.711 -0.076 50.061 1.00 51.84 89 ALA A N 1
ATOM 582 C CA . ALA A 1 89 ? 1.601 -0.670 50.780 1.00 51.84 89 ALA A CA 1
ATOM 583 C C . ALA A 1 89 ? 0.902 -1.751 49.939 1.00 51.84 89 ALA A C 1
ATOM 585 O O . ALA A 1 89 ? 0.563 -1.543 48.774 1.00 51.84 89 ALA A O 1
ATOM 586 N N . LEU A 1 90 ? 0.673 -2.900 50.573 1.00 55.97 90 LEU A N 1
ATOM 587 C CA . LEU A 1 90 ? -0.169 -3.991 50.090 1.00 55.97 90 LEU A CA 1
ATOM 588 C C . LEU A 1 90 ? -1.612 -3.501 49.854 1.00 55.97 90 LEU A C 1
ATOM 590 O O . LEU A 1 90 ? -2.176 -2.863 50.748 1.00 55.97 90 LEU A O 1
ATOM 594 N N . PRO A 1 91 ? -2.251 -3.828 48.716 1.00 64.25 91 PRO A N 1
ATOM 595 C CA . PRO A 1 91 ? -3.684 -3.620 48.557 1.00 64.25 91 PRO A CA 1
ATOM 596 C C . PRO A 1 91 ? -4.485 -4.637 49.398 1.00 64.25 91 PRO A C 1
ATOM 598 O O . PRO A 1 91 ? -4.059 -5.787 49.550 1.00 64.25 91 PRO A O 1
ATOM 601 N N . PRO A 1 92 ? -5.648 -4.241 49.949 1.00 58.19 92 PRO A N 1
ATOM 602 C CA . PRO A 1 92 ? -6.482 -5.120 50.754 1.00 58.19 92 PRO A CA 1
ATOM 603 C C . PRO A 1 92 ? -7.139 -6.212 49.904 1.00 58.19 92 PRO A C 1
ATOM 605 O O . PRO A 1 92 ? -7.714 -5.961 48.845 1.00 58.19 92 PRO A O 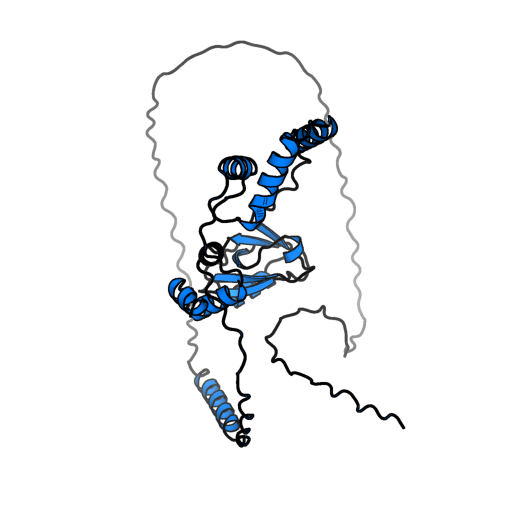1
ATOM 608 N N . ALA A 1 93 ? -7.076 -7.436 50.424 1.00 51.34 93 ALA A N 1
ATOM 609 C CA . ALA A 1 93 ? -7.830 -8.582 49.951 1.00 51.34 93 ALA A CA 1
ATOM 610 C C . ALA A 1 93 ? -9.341 -8.316 50.056 1.00 51.34 93 ALA A C 1
ATOM 612 O O . ALA A 1 93 ? -9.839 -7.973 51.127 1.00 51.34 93 ALA A O 1
ATOM 613 N N . GLY A 1 94 ? -10.078 -8.523 48.962 1.00 43.28 94 GLY A N 1
ATOM 614 C CA . GLY A 1 94 ? -11.536 -8.462 49.007 1.00 43.28 94 GLY A CA 1
ATOM 615 C C . GLY A 1 94 ? -12.225 -8.626 47.659 1.00 43.28 94 GLY A C 1
ATOM 616 O O . GLY A 1 94 ? -12.547 -7.632 47.019 1.00 43.28 94 GLY A O 1
ATOM 617 N N . SER A 1 95 ? -12.501 -9.876 47.271 1.00 42.31 95 SER A N 1
ATOM 618 C CA . SER A 1 95 ? -13.832 -10.383 46.858 1.00 42.31 95 SER A CA 1
ATOM 619 C C . SER A 1 95 ? -13.694 -11.590 45.915 1.00 42.31 95 SER A C 1
ATOM 621 O O . SER A 1 95 ? -13.001 -11.490 44.903 1.00 42.31 95 SER A O 1
ATOM 623 N N . PRO A 1 96 ? -14.337 -12.736 46.209 1.00 49.84 96 PRO A N 1
ATOM 624 C CA . PRO A 1 96 ? -14.324 -13.890 45.318 1.00 49.84 96 PRO A CA 1
ATOM 625 C C . PRO A 1 96 ? -15.220 -13.636 44.100 1.00 49.84 96 PRO A C 1
ATOM 627 O O . PRO A 1 96 ? -16.422 -13.405 44.228 1.00 49.84 96 PRO A O 1
ATOM 630 N N . ALA A 1 97 ? -14.622 -13.696 42.910 1.00 38.56 97 ALA A N 1
ATOM 631 C CA . ALA A 1 97 ? -15.345 -13.701 41.649 1.00 38.56 97 ALA A CA 1
ATOM 632 C C . ALA A 1 97 ? -16.186 -14.982 41.534 1.00 38.56 97 ALA A C 1
ATOM 634 O O . ALA A 1 97 ? -15.679 -16.099 41.636 1.00 38.56 97 ALA A O 1
ATOM 635 N N . VAL A 1 98 ? -17.486 -14.798 41.322 1.00 43.88 98 VAL A N 1
ATOM 636 C CA . VAL A 1 98 ? -18.444 -15.856 41.003 1.00 43.88 98 VAL A CA 1
ATOM 637 C C . VAL A 1 98 ? -18.122 -16.368 39.598 1.00 43.88 98 VAL A C 1
ATOM 639 O O . VAL A 1 98 ? -18.293 -15.654 38.612 1.00 43.88 98 VAL A O 1
ATOM 642 N N . ALA A 1 99 ? -17.631 -17.602 39.508 1.00 37.62 99 ALA A N 1
ATOM 643 C CA . ALA A 1 99 ? -17.427 -18.295 38.245 1.00 37.62 99 ALA A CA 1
ATOM 644 C C . ALA A 1 99 ? -18.791 -18.665 37.639 1.00 37.62 99 ALA A C 1
ATOM 646 O O . ALA A 1 99 ? -19.440 -19.617 38.072 1.00 37.62 99 ALA A O 1
ATOM 647 N N . HIS A 1 100 ? -19.233 -17.912 36.632 1.00 40.91 100 HIS A N 1
ATOM 648 C CA . HIS A 1 100 ? -20.308 -18.351 35.750 1.00 40.91 100 HIS A CA 1
ATOM 649 C C . HIS A 1 100 ? -19.760 -19.435 34.816 1.00 40.91 100 HIS A C 1
ATOM 651 O O . HIS A 1 100 ? -19.049 -19.157 33.853 1.00 40.91 100 HIS A O 1
ATOM 657 N N . VAL A 1 101 ? -20.094 -20.685 35.132 1.00 41.06 101 VAL A N 1
ATOM 658 C CA . VAL A 1 101 ? -19.935 -21.836 34.241 1.00 41.06 101 VAL A CA 1
ATOM 659 C C . VAL A 1 101 ? -20.884 -21.634 33.059 1.00 41.06 101 VAL A C 1
ATOM 661 O O . VAL A 1 101 ? -22.091 -21.840 33.174 1.00 41.06 101 VAL A O 1
ATOM 664 N N . VAL A 1 102 ? -20.343 -21.185 31.928 1.00 44.81 102 VAL A N 1
ATOM 665 C CA . VAL A 1 102 ? -21.022 -21.243 30.631 1.00 44.81 102 VAL A CA 1
ATOM 666 C C . VAL A 1 102 ? -20.892 -22.681 30.147 1.00 44.81 102 VAL A C 1
ATOM 668 O O . VAL A 1 102 ? -19.810 -23.131 29.786 1.00 44.81 102 VAL A O 1
ATOM 671 N N . THR A 1 103 ? -21.985 -23.431 30.226 1.00 44.72 103 THR A N 1
ATOM 672 C CA . THR A 1 103 ? -22.058 -24.805 29.734 1.00 44.72 103 THR A CA 1
ATOM 673 C C . THR A 1 103 ? -22.020 -24.821 28.208 1.00 44.72 103 THR A C 1
ATOM 675 O O . THR A 1 103 ? -22.889 -24.239 27.555 1.00 44.72 103 THR A O 1
ATOM 678 N N . ASP A 1 104 ? -21.025 -25.519 27.662 1.00 47.41 104 ASP A N 1
ATOM 679 C CA . ASP A 1 104 ? -20.934 -25.957 26.271 1.00 47.41 104 ASP A CA 1
ATOM 680 C C . ASP A 1 104 ? -22.232 -26.632 25.806 1.00 47.41 104 ASP A C 1
ATOM 682 O O . ASP A 1 104 ? -22.660 -27.647 26.354 1.00 47.41 104 ASP A O 1
ATOM 686 N N . GLY A 1 105 ? -22.855 -26.077 24.768 1.00 48.91 105 GLY A N 1
ATOM 687 C CA . GLY A 1 105 ? -24.049 -26.667 24.153 1.00 48.91 105 GLY A CA 1
ATOM 688 C C . GLY A 1 105 ? -24.495 -26.028 22.836 1.00 48.91 105 GLY A C 1
ATOM 689 O O . GLY A 1 105 ? -25.220 -26.655 22.075 1.00 48.91 105 GLY A O 1
ATOM 690 N N . SER A 1 106 ? -24.032 -24.816 22.513 1.00 48.44 106 SER A N 1
ATOM 691 C CA . SER A 1 106 ? -24.586 -24.033 21.392 1.00 48.44 106 SER A CA 1
ATOM 692 C C . SER A 1 106 ? -23.891 -24.245 20.030 1.00 48.44 106 SER A C 1
ATOM 694 O O . SER A 1 106 ? -24.434 -23.887 18.988 1.00 48.44 106 SER A O 1
ATOM 696 N N . TYR A 1 107 ? -22.711 -24.875 19.981 1.00 48.44 107 TYR A N 1
ATOM 697 C CA . TYR A 1 107 ? -21.953 -25.011 18.722 1.00 48.44 107 TYR A CA 1
ATOM 698 C C . TYR A 1 107 ? -22.248 -26.288 17.917 1.00 48.44 107 TYR A C 1
ATOM 700 O O . TYR A 1 107 ? -21.956 -26.341 16.722 1.00 48.44 107 TYR A O 1
ATOM 708 N N . ALA A 1 108 ? -22.869 -27.308 18.518 1.00 55.00 108 ALA A N 1
ATOM 709 C CA . ALA A 1 108 ? -23.160 -28.564 17.817 1.00 55.00 108 ALA A CA 1
ATOM 710 C C . ALA A 1 108 ? -24.364 -28.463 16.857 1.00 55.00 108 ALA A C 1
ATOM 712 O O . ALA A 1 108 ? -24.455 -29.226 15.892 1.00 55.00 108 ALA A O 1
ATOM 713 N N . GLU A 1 109 ? -25.275 -27.515 17.086 1.00 53.88 109 GLU A N 1
ATOM 714 C CA . GLU A 1 109 ? -26.507 -27.380 16.299 1.00 53.88 109 GLU A CA 1
ATOM 715 C C . GLU A 1 109 ? -26.298 -26.540 15.026 1.00 53.88 109 GLU A C 1
ATOM 717 O O . GLU A 1 109 ? -26.786 -26.899 13.952 1.00 53.88 109 GLU A O 1
ATOM 722 N N . ALA A 1 110 ? -25.444 -25.511 15.088 1.00 56.53 110 ALA A N 1
ATOM 723 C CA . ALA A 1 110 ? -25.084 -24.694 13.925 1.00 56.53 110 ALA A CA 1
ATOM 724 C C . ALA A 1 110 ? -24.313 -25.489 12.848 1.00 56.53 110 ALA A C 1
ATOM 726 O O . ALA A 1 110 ? -24.501 -25.268 11.649 1.00 56.53 110 ALA A O 1
ATOM 727 N N . ALA A 1 111 ? -23.497 -26.470 13.253 1.00 56.66 111 ALA A N 1
ATOM 728 C CA . ALA A 1 111 ? -22.756 -27.322 12.323 1.00 56.66 111 ALA A CA 1
ATOM 729 C C . ALA A 1 111 ? -23.663 -28.298 11.545 1.00 56.66 111 ALA A C 1
ATOM 731 O O . ALA A 1 111 ? -23.370 -28.626 10.392 1.00 56.66 111 ALA A O 1
ATOM 732 N N . ARG A 1 112 ? -24.792 -28.734 12.127 1.00 63.12 112 ARG A N 1
ATOM 733 C CA . ARG A 1 112 ? -25.753 -29.619 11.443 1.00 63.12 112 ARG A CA 1
ATOM 734 C C . ARG A 1 112 ? -26.606 -28.870 10.419 1.00 63.12 112 ARG A C 1
ATOM 736 O O . ARG A 1 112 ? -26.796 -29.384 9.319 1.00 63.12 112 ARG A O 1
ATOM 743 N N . ALA A 1 113 ? -27.006 -27.631 10.710 1.00 62.56 113 ALA A N 1
ATOM 744 C CA . ALA A 1 113 ? -27.774 -26.805 9.772 1.00 62.56 113 ALA A CA 1
ATOM 745 C C . ALA A 1 113 ? -26.980 -26.425 8.499 1.00 62.56 113 ALA A C 1
ATOM 747 O O . ALA A 1 113 ? -27.551 -26.290 7.415 1.00 62.56 113 ALA A O 1
ATOM 748 N N . ALA A 1 114 ? -25.650 -26.298 8.590 1.00 58.03 114 ALA A N 1
ATOM 749 C CA . ALA A 1 114 ? -24.799 -26.000 7.433 1.00 58.03 1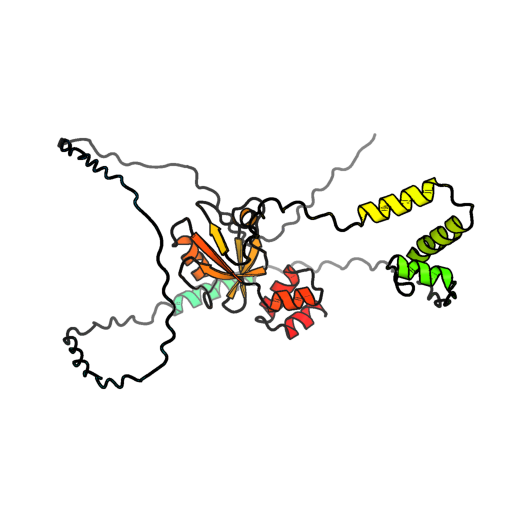14 ALA A CA 1
ATOM 750 C C . ALA A 1 114 ? -24.564 -27.216 6.511 1.00 58.03 114 ALA A C 1
ATOM 752 O O . ALA A 1 114 ? -24.367 -27.051 5.303 1.00 58.03 114 ALA A O 1
ATOM 753 N N . ALA A 1 115 ? -24.605 -28.437 7.054 1.00 62.62 115 ALA A N 1
ATOM 754 C CA . ALA A 1 115 ? -24.407 -29.663 6.280 1.00 62.62 115 ALA A CA 1
ATOM 755 C C . ALA A 1 115 ? -25.610 -29.991 5.376 1.00 62.62 115 ALA A C 1
ATOM 757 O O . ALA A 1 115 ? -25.429 -30.518 4.277 1.00 62.62 115 ALA A O 1
ATOM 758 N N . GLU A 1 116 ? -26.827 -29.629 5.788 1.00 65.62 116 GLU A N 1
ATOM 759 C CA . GLU A 1 116 ? -28.051 -29.947 5.044 1.00 65.62 116 GLU A CA 1
ATOM 760 C C . GLU A 1 116 ? -28.220 -29.069 3.788 1.00 65.62 116 GLU A C 1
ATOM 762 O O . GLU A 1 116 ? -28.512 -29.583 2.708 1.00 65.62 116 GLU A O 1
ATOM 767 N N . LYS A 1 117 ? -27.852 -27.779 3.855 1.00 61.88 117 LYS A N 1
ATOM 768 C CA . LYS A 1 117 ? -27.851 -26.875 2.683 1.00 61.88 117 LYS A CA 1
ATOM 769 C C . LYS A 1 117 ? -26.858 -27.263 1.582 1.00 61.88 117 LYS A C 1
ATOM 771 O O . LYS A 1 117 ? -27.049 -26.893 0.424 1.00 61.88 117 LYS A O 1
ATOM 776 N N . ARG A 1 118 ? -25.796 -28.011 1.902 1.00 60.09 118 ARG A N 1
ATOM 777 C CA . ARG A 1 118 ? -24.855 -28.519 0.885 1.00 60.09 118 ARG A CA 1
ATOM 778 C C . ARG A 1 118 ? -25.408 -29.719 0.117 1.00 60.09 118 ARG A C 1
ATOM 780 O O . ARG A 1 118 ? -24.956 -29.963 -0.998 1.00 60.09 118 ARG A O 1
ATOM 787 N N . ARG A 1 119 ? -26.400 -30.432 0.662 1.00 64.88 119 ARG A N 1
ATOM 788 C CA . ARG A 1 119 ? -26.983 -31.616 0.016 1.00 64.88 119 ARG A CA 1
ATOM 789 C C . ARG A 1 119 ? -28.031 -31.259 -1.043 1.00 64.88 119 ARG A C 1
ATOM 791 O O . ARG A 1 119 ? -28.106 -31.955 -2.049 1.00 64.88 119 ARG A O 1
ATOM 798 N N . GLU A 1 120 ? -28.741 -30.137 -0.897 1.00 60.28 120 GLU A N 1
ATOM 799 C CA . GLU A 1 120 ? -29.661 -29.634 -1.938 1.00 60.28 120 GLU A CA 1
ATOM 800 C C . GLU A 1 120 ? -28.936 -29.089 -3.179 1.00 60.28 120 GLU A C 1
ATOM 802 O O . GLU A 1 120 ? -29.413 -29.260 -4.299 1.00 60.28 120 GLU A O 1
ATOM 807 N N . LYS A 1 121 ? -27.738 -28.506 -3.028 1.00 56.84 121 LYS A N 1
ATOM 808 C CA . LYS A 1 121 ? -26.969 -27.978 -4.173 1.00 56.84 121 LYS A CA 1
ATOM 809 C C . LYS A 1 121 ? -26.321 -29.053 -5.056 1.00 56.84 121 LYS A C 1
ATOM 811 O O . LYS A 1 121 ? -25.870 -28.732 -6.150 1.00 56.84 121 LYS A O 1
ATOM 816 N N . ALA A 1 122 ? -26.289 -30.311 -4.613 1.00 57.25 122 ALA A N 1
ATOM 817 C CA . ALA A 1 122 ? -25.706 -31.429 -5.360 1.00 57.25 122 ALA A CA 1
ATOM 818 C C . ALA A 1 122 ? -26.706 -32.152 -6.289 1.00 57.25 122 ALA A C 1
ATOM 820 O O . ALA A 1 122 ? -26.330 -33.120 -6.944 1.00 57.25 122 ALA A O 1
ATOM 821 N N . SER A 1 123 ? -27.968 -31.705 -6.358 1.00 58.19 123 SER A N 1
ATOM 822 C CA . SER A 1 123 ? -29.029 -32.346 -7.156 1.00 58.19 123 SER A CA 1
ATOM 823 C C . SER A 1 123 ? -29.540 -31.479 -8.317 1.00 58.19 123 SER A C 1
ATOM 825 O O . SER A 1 123 ? -30.674 -31.632 -8.760 1.00 58.19 123 SER A O 1
ATOM 827 N N . MET A 1 124 ? -28.714 -30.564 -8.838 1.00 67.25 124 MET A N 1
ATOM 828 C CA . MET A 1 124 ? -29.015 -29.920 -10.121 1.00 67.25 124 MET A CA 1
ATOM 829 C C . MET A 1 124 ? -28.467 -30.768 -11.281 1.00 67.25 124 MET A C 1
ATOM 831 O O . MET A 1 124 ? -27.305 -31.178 -11.235 1.00 67.25 124 MET A O 1
ATOM 835 N N . PRO A 1 125 ? -29.276 -31.045 -12.319 1.00 64.25 125 PRO A N 1
ATOM 836 C CA . PRO A 1 125 ? -28.847 -31.817 -13.478 1.00 64.25 125 PRO A CA 1
ATOM 837 C C . PRO A 1 125 ? -27.723 -31.086 -14.223 1.00 64.25 125 PRO A C 1
ATOM 839 O O . PRO A 1 125 ? -27.862 -29.918 -14.585 1.00 64.25 125 PRO A O 1
ATOM 842 N N . GLN A 1 126 ? -26.605 -31.786 -14.439 1.00 52.28 126 GLN A N 1
ATOM 843 C CA . GLN A 1 126 ? -25.505 -31.328 -15.286 1.00 52.28 126 GLN A CA 1
ATOM 844 C C . GLN A 1 126 ? -26.032 -30.979 -16.681 1.00 52.28 126 GLN A C 1
ATOM 846 O O . GLN A 1 126 ? -26.669 -31.802 -17.340 1.00 52.28 126 GLN A O 1
ATOM 851 N N . ALA A 1 127 ? -25.743 -29.756 -17.127 1.00 62.97 127 ALA A N 1
ATOM 852 C CA . ALA A 1 127 ? -25.936 -29.363 -18.513 1.00 62.97 127 ALA A CA 1
ATOM 853 C C . ALA A 1 127 ? -25.074 -30.254 -19.435 1.00 62.97 127 ALA A C 1
ATOM 855 O O . ALA A 1 127 ? -23.958 -30.623 -19.054 1.00 62.97 127 ALA A O 1
ATOM 856 N N . PRO A 1 128 ? -25.571 -30.615 -20.632 1.00 70.69 128 PRO A N 1
ATOM 857 C CA . PRO A 1 128 ? -24.818 -31.429 -21.577 1.00 70.69 128 PRO A CA 1
ATOM 858 C C . PRO A 1 128 ? -23.526 -30.712 -22.011 1.00 70.69 128 PRO A C 1
ATOM 860 O O . PRO A 1 128 ? -23.523 -29.486 -22.139 1.00 70.69 128 PRO A O 1
ATOM 863 N N . PRO A 1 129 ? -22.430 -31.456 -22.245 1.00 60.91 129 PRO A N 1
ATOM 864 C CA . PRO A 1 129 ? -21.146 -30.879 -22.617 1.00 60.91 129 PRO A CA 1
ATOM 865 C C . PRO A 1 129 ? -21.248 -30.167 -23.969 1.00 60.91 129 PRO A C 1
ATOM 867 O O . PRO A 1 129 ? -21.547 -30.783 -24.993 1.00 60.91 129 PRO A O 1
ATOM 870 N N . SER A 1 130 ? -20.982 -28.861 -23.963 1.00 62.09 130 SER A N 1
ATOM 871 C CA . SER A 1 130 ? -20.832 -28.054 -25.170 1.00 62.09 130 SER A CA 1
ATOM 872 C C . SER A 1 130 ? -19.681 -28.601 -26.012 1.00 62.09 130 SER A C 1
ATOM 874 O O . SER A 1 130 ? -18.532 -28.638 -25.574 1.00 62.09 130 SER A O 1
ATOM 876 N N . THR A 1 131 ? -20.001 -29.034 -27.228 1.00 64.62 131 THR A N 1
ATOM 877 C CA . THR A 1 131 ? -19.044 -29.424 -28.267 1.00 64.62 131 THR A CA 1
ATOM 878 C C . THR A 1 131 ? -17.992 -28.329 -28.483 1.00 64.62 131 THR A C 1
ATOM 880 O O . THR A 1 131 ? -18.373 -27.168 -28.658 1.00 64.62 131 THR A O 1
ATOM 883 N N . PRO A 1 132 ? -16.688 -28.667 -28.504 1.00 62.69 132 PRO A N 1
ATOM 884 C CA . PRO A 1 132 ? -15.640 -27.697 -28.789 1.00 62.69 132 PRO A CA 1
ATOM 885 C C . PRO A 1 132 ? -15.749 -27.199 -30.241 1.00 62.69 132 PRO A C 1
ATOM 887 O O . PRO A 1 132 ? -16.069 -27.990 -31.136 1.00 62.69 132 PRO A O 1
ATOM 890 N N . PRO A 1 133 ? -15.497 -25.904 -30.498 1.00 68.69 133 PRO A N 1
ATOM 891 C CA . PRO A 1 133 ? -15.477 -25.371 -31.851 1.00 68.69 133 PRO A CA 1
ATOM 892 C C . PRO A 1 133 ? -14.338 -26.003 -32.674 1.00 68.69 133 PRO A C 1
ATOM 894 O O . PRO A 1 133 ? -13.294 -26.357 -32.119 1.00 68.69 133 PRO A O 1
ATOM 897 N N . PRO A 1 134 ? -14.524 -26.158 -33.998 1.00 62.81 134 PRO A N 1
ATOM 898 C CA . PRO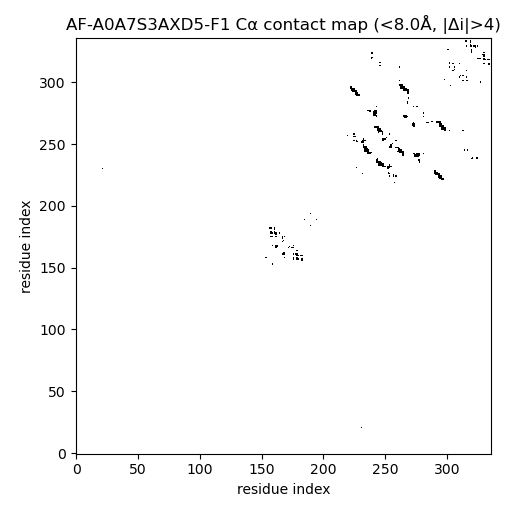 A 1 134 ? -13.525 -26.743 -34.880 1.00 62.81 134 PRO A CA 1
ATOM 899 C C . PRO A 1 134 ? -12.242 -25.905 -34.889 1.00 62.81 134 PRO A C 1
ATOM 901 O O . PRO A 1 134 ? -12.278 -24.684 -35.041 1.00 62.81 134 PRO A O 1
ATOM 904 N N . ALA A 1 135 ? -11.111 -26.594 -34.733 1.00 53.47 135 ALA A N 1
ATOM 905 C CA . ALA A 1 135 ? -9.777 -26.020 -34.788 1.00 53.47 135 ALA A CA 1
ATOM 906 C C . ALA A 1 135 ? -9.562 -25.279 -36.115 1.00 53.47 135 ALA A C 1
ATOM 908 O O . ALA A 1 135 ? -9.630 -25.867 -37.196 1.00 53.47 135 ALA A O 1
ATOM 909 N N . VAL A 1 136 ? -9.297 -23.979 -36.018 1.00 61.78 136 VAL A N 1
ATOM 910 C CA . VAL A 1 136 ? -8.851 -23.160 -37.144 1.00 61.78 136 VAL A CA 1
ATOM 911 C C . VAL A 1 136 ? -7.378 -23.504 -37.397 1.00 61.78 136 VAL A C 1
ATOM 913 O O . VAL A 1 136 ? -6.585 -23.434 -36.455 1.00 61.78 136 VAL A O 1
ATOM 916 N N . PRO A 1 137 ? -6.977 -23.908 -38.614 1.00 56.31 137 PRO A N 1
ATOM 917 C CA . PRO A 1 137 ? -5.579 -24.190 -38.906 1.00 56.31 137 PRO A CA 1
ATOM 918 C C . PRO A 1 137 ? -4.764 -22.893 -38.842 1.00 56.31 137 PRO A C 1
ATOM 920 O O . PRO A 1 137 ? -4.885 -22.023 -39.703 1.00 56.31 137 PRO A O 1
ATOM 923 N N . LEU A 1 138 ? -3.922 -22.780 -37.811 1.00 49.22 138 LEU A N 1
ATOM 924 C CA . LEU A 1 138 ? -2.841 -21.802 -37.729 1.00 49.22 138 LEU A CA 1
ATOM 925 C C . LEU A 1 138 ? -1.817 -22.151 -38.818 1.00 49.22 138 LEU A C 1
ATOM 927 O O . LEU A 1 138 ? -0.949 -23.006 -38.660 1.00 49.22 138 LEU A O 1
ATOM 931 N N . SER A 1 139 ? -1.952 -21.534 -39.978 1.00 54.06 139 SER A N 1
ATOM 932 C CA . SER A 1 139 ? -0.916 -21.501 -41.002 1.00 54.06 139 SER A CA 1
ATOM 933 C C . SER A 1 139 ? -0.794 -20.055 -41.443 1.00 54.06 139 SER A C 1
ATOM 935 O O . SER A 1 139 ? -1.812 -19.422 -41.716 1.00 54.06 139 SER A O 1
ATOM 937 N N . SER A 1 140 ? 0.447 -19.571 -41.533 1.00 51.59 140 SER A N 1
ATOM 938 C CA . SER A 1 140 ? 0.868 -18.201 -41.896 1.00 51.59 140 SER A CA 1
ATOM 939 C C . SER A 1 140 ? 1.186 -17.268 -40.717 1.00 51.59 140 SER A C 1
ATOM 941 O O . SER A 1 140 ? 0.666 -16.160 -40.634 1.00 51.59 140 SER A O 1
ATOM 943 N N . LEU A 1 141 ? 2.097 -17.685 -39.833 1.00 44.75 141 LEU A N 1
ATOM 944 C CA . LEU A 1 141 ? 2.968 -16.729 -39.140 1.00 44.75 141 LEU A CA 1
ATOM 945 C C . LEU A 1 141 ? 4.202 -16.510 -40.036 1.00 44.75 141 LEU A C 1
ATOM 947 O O . LEU A 1 141 ? 4.831 -17.504 -40.413 1.00 44.75 141 LEU A O 1
ATOM 951 N N . PRO A 1 142 ? 4.525 -15.268 -40.442 1.00 46.72 142 PRO A N 1
ATOM 952 C CA . PRO A 1 142 ? 5.762 -14.989 -41.156 1.00 46.72 142 PRO A CA 1
ATOM 953 C C . PRO A 1 142 ? 6.932 -15.341 -40.236 1.00 46.72 142 PRO A C 1
ATOM 955 O O . PRO A 1 142 ? 6.986 -14.897 -39.093 1.00 46.72 142 PRO A O 1
ATOM 958 N N . GLN A 1 143 ? 7.834 -16.191 -40.723 1.00 41.59 143 GLN A N 1
ATOM 959 C CA . GLN A 1 143 ? 9.096 -16.466 -40.051 1.00 41.59 143 GLN A CA 1
ATOM 960 C C . GLN A 1 143 ? 9.852 -15.143 -39.912 1.00 41.59 143 GLN A C 1
ATOM 962 O O . GLN A 1 143 ? 10.254 -14.562 -40.920 1.00 41.59 143 GLN A O 1
ATOM 967 N N . GLU A 1 144 ? 10.020 -14.677 -38.673 1.00 44.53 144 GLU A N 1
ATOM 968 C CA . GLU A 1 144 ? 11.026 -13.681 -38.320 1.00 44.53 144 GLU A CA 1
ATOM 969 C C . GLU A 1 144 ? 12.365 -14.168 -38.868 1.00 44.53 144 GLU A C 1
ATOM 971 O O . GLU A 1 144 ? 12.900 -15.209 -38.465 1.00 44.53 144 GLU A O 1
ATOM 976 N N . GLY A 1 145 ? 12.855 -13.435 -39.866 1.00 46.38 145 GLY A N 1
ATOM 977 C CA . GLY A 1 145 ? 14.206 -13.572 -40.358 1.00 46.38 145 GLY A CA 1
ATOM 978 C C . GLY A 1 145 ? 15.137 -13.359 -39.181 1.00 46.38 145 GLY A C 1
ATOM 979 O O . GLY A 1 145 ? 15.115 -12.324 -38.526 1.00 46.38 145 GLY A O 1
ATOM 980 N N . LYS A 1 146 ? 15.936 -14.378 -38.896 1.00 46.75 146 LYS A N 1
ATOM 981 C CA . LYS A 1 146 ? 17.099 -14.267 -38.034 1.00 46.75 146 LYS A CA 1
ATOM 982 C C . LYS A 1 146 ? 18.100 -13.408 -38.800 1.00 46.75 146 LYS A C 1
ATOM 984 O O . LYS A 1 146 ? 18.871 -13.920 -39.605 1.00 46.75 146 LYS A O 1
ATOM 989 N N . GLU A 1 147 ? 17.965 -12.098 -38.656 1.00 51.25 147 GLU A N 1
ATOM 990 C CA . GLU A 1 147 ? 18.893 -11.124 -39.206 1.00 51.25 147 GLU A CA 1
ATOM 991 C C . GLU A 1 147 ? 20.190 -11.296 -38.422 1.00 51.25 147 GLU A C 1
ATOM 993 O O . GLU A 1 147 ? 20.293 -10.921 -37.253 1.00 51.25 147 GLU A O 1
ATOM 998 N N . ASP A 1 148 ? 21.156 -11.977 -39.037 1.00 49.53 148 ASP A N 1
ATOM 999 C CA . ASP A 1 148 ? 22.532 -11.955 -38.576 1.00 49.53 148 ASP A CA 1
ATOM 1000 C C . ASP A 1 148 ? 22.920 -10.482 -38.443 1.00 49.53 148 ASP A C 1
ATOM 1002 O O . ASP A 1 148 ? 22.992 -9.763 -39.440 1.00 49.53 148 ASP A O 1
ATOM 1006 N N . ALA A 1 149 ? 23.084 -10.032 -37.197 1.00 57.31 149 ALA A N 1
ATOM 1007 C CA . ALA A 1 149 ? 23.481 -8.680 -36.851 1.00 57.31 149 ALA A CA 1
ATOM 1008 C C . ALA A 1 149 ? 24.853 -8.410 -37.473 1.00 57.31 149 ALA A C 1
ATOM 1010 O O . ALA A 1 149 ? 25.904 -8.677 -36.883 1.00 57.31 149 ALA A O 1
ATOM 1011 N N . VAL A 1 150 ? 24.832 -7.918 -38.709 1.00 59.03 150 VAL A N 1
ATOM 1012 C CA . VAL A 1 150 ? 25.976 -7.316 -39.371 1.00 59.03 150 VAL A CA 1
ATOM 1013 C C . VAL A 1 150 ? 26.410 -6.204 -38.435 1.00 59.03 150 VAL A C 1
ATOM 1015 O O . VAL A 1 150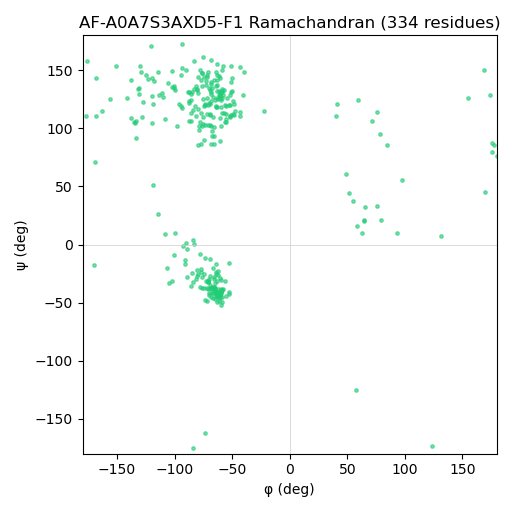 ? 25.718 -5.201 -38.287 1.00 59.03 150 VAL A O 1
ATOM 1018 N N . SER A 1 151 ? 27.518 -6.436 -37.734 1.00 69.12 151 SER A N 1
ATOM 1019 C CA . SER A 1 151 ? 28.165 -5.432 -36.900 1.00 69.12 151 SER A CA 1
ATOM 1020 C C . SER A 1 151 ? 28.669 -4.353 -37.844 1.00 69.12 151 SER A C 1
ATOM 1022 O O . SER A 1 151 ? 29.767 -4.449 -38.384 1.00 69.12 151 SER A O 1
ATOM 1024 N N . GLN A 1 152 ? 27.792 -3.404 -38.150 1.00 72.94 152 GLN A N 1
ATOM 1025 C CA . GLN A 1 152 ? 28.102 -2.283 -39.005 1.00 72.94 152 GLN A CA 1
ATOM 1026 C C . GLN A 1 152 ? 29.069 -1.415 -38.208 1.00 72.94 152 GLN A C 1
ATOM 1028 O O . GLN A 1 152 ? 28.731 -0.921 -37.135 1.00 72.94 152 GLN A O 1
ATOM 1033 N N . GLU A 1 153 ? 30.309 -1.352 -38.679 1.00 87.62 153 GLU A N 1
ATOM 1034 C CA . GLU A 1 153 ? 31.365 -0.555 -38.070 1.00 87.62 153 GLU A CA 1
ATOM 1035 C C . GLU A 1 153 ? 30.910 0.911 -38.107 1.00 87.62 153 GLU A C 1
ATOM 1037 O O . GLU A 1 153 ? 30.736 1.491 -39.182 1.00 87.62 153 GLU A O 1
ATOM 1042 N N . VAL A 1 154 ? 30.578 1.457 -36.935 1.00 90.00 154 VAL A N 1
ATOM 1043 C CA . VAL A 1 154 ? 30.135 2.845 -36.784 1.00 90.00 154 VAL A CA 1
ATOM 1044 C C . VAL A 1 154 ? 31.371 3.731 -36.880 1.00 90.00 154 VAL A C 1
ATOM 1046 O O . VAL A 1 154 ? 32.411 3.413 -36.308 1.00 90.00 154 VAL A O 1
ATOM 1049 N N . ASP A 1 155 ? 31.255 4.824 -37.627 1.00 94.25 155 ASP A N 1
ATOM 1050 C CA . ASP A 1 155 ? 32.323 5.809 -37.776 1.00 94.25 155 ASP A CA 1
ATOM 1051 C C . ASP A 1 155 ? 32.724 6.371 -36.390 1.00 94.25 155 ASP A C 1
ATOM 1053 O O . ASP A 1 155 ? 31.827 6.773 -35.635 1.00 94.25 155 ASP A O 1
ATOM 1057 N N . PRO A 1 156 ? 34.019 6.380 -36.009 1.00 95.31 156 PRO A N 1
ATOM 1058 C CA . PRO A 1 156 ? 34.461 6.807 -34.677 1.00 95.31 156 PRO A CA 1
ATOM 1059 C C . PRO A 1 156 ? 34.011 8.225 -34.309 1.00 95.31 156 PRO A C 1
ATOM 1061 O O . PRO A 1 156 ? 33.713 8.482 -33.142 1.00 95.31 156 PRO A O 1
ATOM 1064 N N . ASP A 1 157 ? 33.884 9.121 -35.289 1.00 93.38 157 ASP A N 1
ATOM 1065 C CA . ASP A 1 157 ? 33.451 10.499 -35.041 1.00 93.38 157 ASP A CA 1
ATOM 1066 C C . ASP A 1 157 ? 31.967 10.545 -34.631 1.00 93.38 157 ASP A C 1
ATOM 1068 O O . ASP A 1 157 ? 31.571 11.284 -33.724 1.00 93.38 157 ASP A O 1
ATOM 1072 N N . VAL A 1 158 ? 31.137 9.688 -35.240 1.00 95.00 158 VAL A N 1
ATOM 1073 C CA . VAL A 1 158 ? 29.718 9.527 -34.880 1.00 95.00 158 VAL A CA 1
ATOM 1074 C C . VAL A 1 158 ? 29.587 8.925 -33.483 1.00 95.00 158 VAL A C 1
ATOM 1076 O O . VAL A 1 158 ? 28.702 9.331 -32.729 1.00 95.00 158 VAL A O 1
ATOM 1079 N N . GLU A 1 159 ? 30.468 7.991 -33.116 1.00 95.69 159 GLU A N 1
ATOM 1080 C CA . GLU A 1 159 ? 30.493 7.394 -31.779 1.00 95.69 159 GLU A CA 1
ATOM 1081 C C . GLU A 1 159 ? 30.842 8.433 -30.702 1.00 95.69 159 GLU A C 1
ATOM 1083 O O . GLU A 1 159 ? 30.127 8.549 -29.703 1.00 95.69 159 GLU A O 1
ATOM 1088 N N . GLU A 1 160 ? 31.881 9.244 -30.917 1.00 93.38 160 GLU A N 1
ATOM 1089 C CA . GLU A 1 160 ? 32.270 10.312 -29.987 1.00 93.38 160 GLU A CA 1
ATOM 1090 C C . GLU A 1 160 ? 31.144 11.344 -29.814 1.00 93.38 160 GLU A C 1
ATOM 1092 O O . GLU A 1 160 ? 30.801 11.726 -28.689 1.00 93.38 160 GLU A O 1
ATOM 1097 N N . MET A 1 161 ? 30.501 11.741 -30.915 1.00 93.38 161 MET A N 1
ATOM 1098 C CA . MET A 1 161 ? 29.396 12.696 -30.883 1.00 93.38 161 MET A CA 1
ATOM 1099 C C . MET A 1 161 ? 28.130 12.110 -30.232 1.00 93.38 161 MET A C 1
ATOM 1101 O O . MET A 1 161 ? 27.420 12.810 -29.507 1.00 93.38 161 MET A O 1
ATOM 1105 N N . ALA A 1 162 ? 27.855 10.815 -30.411 1.00 94.06 162 ALA A N 1
ATOM 1106 C CA . ALA A 1 162 ? 26.770 10.122 -29.714 1.00 94.06 162 ALA A CA 1
ATOM 1107 C C . ALA A 1 162 ? 27.004 10.104 -28.195 1.00 94.06 162 ALA A C 1
ATOM 1109 O O . ALA A 1 162 ? 26.106 10.471 -27.431 1.00 94.06 162 ALA A O 1
ATOM 1110 N N . ILE A 1 163 ? 28.231 9.792 -27.757 1.00 92.81 163 ILE A N 1
ATOM 1111 C CA . ILE A 1 163 ? 28.624 9.836 -26.340 1.00 92.81 163 ILE A CA 1
ATOM 1112 C C . ILE A 1 163 ? 28.465 11.255 -25.781 1.00 92.81 163 ILE A C 1
ATOM 1114 O O . ILE A 1 163 ? 27.953 11.424 -24.673 1.00 92.81 163 ILE A O 1
ATOM 1118 N N . TYR A 1 164 ? 28.837 12.283 -26.549 1.00 92.12 164 TYR A N 1
ATOM 1119 C CA . TYR A 1 164 ? 28.651 13.681 -26.157 1.00 92.12 164 TYR A CA 1
ATOM 1120 C C . TYR A 1 164 ? 27.173 14.039 -25.918 1.00 92.12 164 TYR A C 1
ATOM 1122 O O . TYR A 1 164 ? 26.847 14.757 -24.967 1.00 92.12 164 TYR A O 1
ATOM 1130 N N . PHE A 1 165 ? 26.258 13.500 -26.729 1.00 88.12 165 PHE A N 1
ATOM 1131 C CA . PHE A 1 165 ? 24.814 13.658 -26.533 1.00 88.12 165 PHE A CA 1
ATOM 1132 C C . PHE A 1 165 ? 24.225 12.760 -25.432 1.00 88.12 165 PHE A C 1
ATOM 1134 O O . PHE A 1 165 ? 23.075 12.973 -25.040 1.00 88.12 165 PHE A O 1
ATOM 1141 N N . GLY A 1 166 ? 25.008 11.825 -24.887 1.00 92.56 166 GLY A N 1
ATOM 1142 C CA . GLY A 1 166 ? 24.566 10.846 -23.894 1.00 92.56 166 GLY A CA 1
ATOM 1143 C C . GLY A 1 166 ? 23.800 9.664 -24.492 1.00 92.56 166 GLY A C 1
ATOM 1144 O O . GLY A 1 166 ? 23.047 9.023 -23.766 1.00 92.56 166 GLY A O 1
ATOM 1145 N N . ILE A 1 167 ? 23.973 9.406 -25.790 1.00 92.25 167 ILE A N 1
ATOM 1146 C CA . ILE A 1 167 ? 23.400 8.269 -26.519 1.00 92.25 167 ILE A CA 1
ATOM 1147 C C . ILE A 1 167 ? 24.377 7.091 -26.401 1.00 92.25 167 ILE A C 1
ATOM 1149 O O . ILE A 1 167 ? 25.575 7.266 -26.630 1.00 92.25 167 ILE A O 1
ATOM 1153 N N . ASP A 1 168 ? 23.896 5.898 -26.042 1.00 93.75 168 ASP A N 1
ATOM 1154 C CA . ASP A 1 168 ? 24.739 4.692 -25.957 1.00 93.75 168 ASP A CA 1
ATOM 1155 C C . ASP A 1 168 ? 24.828 4.023 -27.344 1.00 93.75 168 ASP A C 1
ATOM 1157 O O . ASP A 1 168 ? 23.868 3.370 -27.768 1.00 93.75 168 ASP A O 1
ATOM 1161 N N . PRO A 1 169 ? 25.971 4.113 -28.055 1.00 92.94 169 PRO A N 1
ATOM 1162 C CA . PRO A 1 169 ? 26.087 3.679 -29.450 1.00 92.94 169 PRO A CA 1
ATOM 1163 C C . PRO A 1 169 ? 25.868 2.172 -29.644 1.00 92.94 169 PRO A C 1
ATOM 1165 O O . PRO A 1 169 ? 25.609 1.714 -30.757 1.00 92.94 169 PRO A O 1
ATOM 1168 N N . LYS A 1 170 ? 25.949 1.380 -28.566 1.00 92.88 170 LYS A N 1
ATOM 1169 C CA . LYS A 1 170 ? 25.730 -0.071 -28.603 1.00 92.88 170 LYS A CA 1
ATOM 1170 C C . LYS A 1 170 ? 24.275 -0.460 -28.390 1.00 92.88 170 LYS A C 1
ATOM 1172 O O . LYS A 1 170 ? 23.878 -1.530 -28.844 1.00 92.88 170 LYS A O 1
ATOM 1177 N N . LYS A 1 171 ? 23.506 0.359 -27.670 1.00 93.88 171 LYS A N 1
ATOM 1178 C CA . LYS A 1 171 ? 22.105 0.066 -27.327 1.00 93.88 171 LYS A CA 1
ATOM 1179 C C . LYS A 1 171 ? 21.112 0.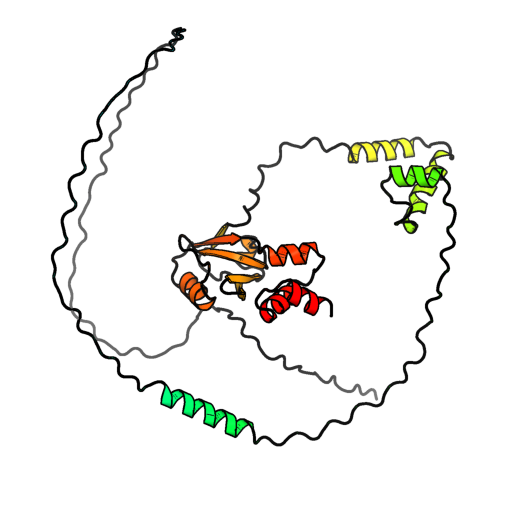829 -28.195 1.00 93.88 171 LYS A C 1
ATOM 1181 O O . LYS A 1 171 ? 20.038 0.308 -28.463 1.00 93.88 171 LYS A O 1
ATOM 1186 N N . GLU A 1 172 ? 21.482 2.025 -28.636 1.00 93.50 172 GLU A N 1
ATOM 1187 C CA . GLU A 1 172 ? 20.599 3.001 -29.278 1.00 93.50 172 GLU A CA 1
ATOM 1188 C C . GLU A 1 172 ? 21.075 3.298 -30.711 1.00 93.50 172 GLU A C 1
ATOM 1190 O O . GLU A 1 172 ? 21.293 4.446 -31.104 1.00 93.50 172 GLU A O 1
ATOM 1195 N N . GLN A 1 173 ? 21.294 2.242 -31.505 1.00 93.44 173 GLN A N 1
ATOM 1196 C CA . GLN A 1 173 ? 21.791 2.372 -32.885 1.00 93.44 173 GLN A CA 1
ATOM 1197 C C . GLN A 1 173 ? 20.847 3.181 -33.787 1.00 93.44 173 GLN A C 1
ATOM 1199 O O . GLN A 1 173 ? 21.290 3.864 -34.710 1.00 93.44 173 GLN A O 1
ATOM 1204 N N . ASP A 1 174 ? 19.550 3.150 -33.493 1.00 91.50 174 ASP A N 1
ATOM 1205 C CA . ASP A 1 174 ? 18.503 3.918 -34.162 1.00 91.50 174 ASP A CA 1
ATOM 1206 C C . ASP A 1 174 ? 18.574 5.427 -33.883 1.00 91.50 174 ASP A C 1
ATOM 1208 O O . ASP A 1 174 ? 17.935 6.198 -34.596 1.00 91.50 174 ASP A O 1
ATOM 1212 N N . LEU A 1 175 ? 19.369 5.871 -32.903 1.00 90.31 175 LEU A N 1
ATOM 1213 C CA . LEU A 1 175 ? 19.592 7.286 -32.584 1.00 90.31 175 LEU A CA 1
ATOM 1214 C C . LEU A 1 175 ? 20.919 7.833 -33.135 1.00 90.31 175 LEU A C 1
ATOM 1216 O O . LEU A 1 175 ? 21.124 9.049 -33.146 1.00 90.31 175 LEU A O 1
ATOM 1220 N N . LEU A 1 176 ? 21.801 6.976 -33.664 1.00 92.69 176 LEU A N 1
ATOM 1221 C CA . LEU A 1 176 ? 23.121 7.377 -34.180 1.00 92.69 176 LEU A CA 1
ATOM 1222 C C . LEU A 1 176 ? 23.053 8.348 -35.369 1.00 92.69 176 LEU A C 1
ATOM 1224 O O . LEU A 1 176 ? 23.988 9.115 -35.603 1.00 92.69 176 LEU A O 1
ATOM 1228 N N . TRP A 1 177 ? 21.936 8.384 -36.100 1.00 93.88 177 TRP A N 1
ATOM 1229 C CA . TRP A 1 177 ? 21.745 9.349 -37.187 1.00 93.88 177 TRP A CA 1
ATOM 1230 C C . TRP A 1 177 ? 21.712 10.807 -36.695 1.00 93.88 177 TRP A C 1
ATOM 1232 O O . TRP A 1 177 ? 22.057 11.702 -37.465 1.00 93.88 177 TRP A O 1
ATOM 1242 N N . ILE A 1 178 ? 21.341 11.057 -35.430 1.00 87.94 178 ILE A N 1
ATOM 1243 C CA . ILE A 1 178 ? 21.336 12.400 -34.826 1.00 87.94 178 ILE A CA 1
ATOM 1244 C C . ILE A 1 178 ? 22.774 12.900 -34.664 1.00 87.94 178 ILE A C 1
ATOM 1246 O O . ILE A 1 178 ? 23.085 14.031 -35.034 1.00 87.94 178 ILE A O 1
ATOM 1250 N N . ALA A 1 179 ? 23.659 12.033 -34.163 1.00 91.44 179 ALA A N 1
ATOM 1251 C CA . ALA A 1 179 ? 25.084 12.319 -34.034 1.00 91.44 179 ALA A CA 1
ATOM 1252 C C . ALA A 1 179 ? 25.731 12.549 -35.409 1.00 91.44 179 ALA A C 1
ATOM 1254 O O . ALA A 1 179 ? 26.461 13.520 -35.589 1.00 91.44 179 ALA A O 1
ATOM 1255 N N . LYS A 1 180 ? 25.378 11.728 -36.406 1.00 92.75 180 LYS A N 1
ATOM 1256 C CA . LYS A 1 180 ? 25.846 11.900 -37.786 1.00 92.75 180 LYS A CA 1
ATOM 1257 C C . LYS A 1 180 ? 25.416 13.237 -38.400 1.00 92.75 180 LYS A C 1
ATOM 1259 O O . LYS A 1 180 ? 26.250 13.938 -38.958 1.00 92.75 180 LYS A O 1
ATOM 1264 N N . GLN A 1 181 ? 24.149 13.630 -38.252 1.00 88.69 181 GLN A N 1
ATOM 1265 C CA . GLN A 1 181 ? 23.691 14.929 -38.758 1.00 88.69 181 GLN A CA 1
ATOM 1266 C C . GLN A 1 181 ? 24.371 16.117 -38.076 1.00 88.69 181 GLN A C 1
ATOM 1268 O O . GLN A 1 181 ? 24.552 17.149 -38.715 1.00 88.69 181 GLN A O 1
ATOM 1273 N N . ALA A 1 182 ? 24.742 15.994 -36.800 1.00 87.31 182 ALA A N 1
ATOM 1274 C CA . ALA A 1 182 ? 25.470 17.050 -36.106 1.00 87.31 182 ALA A CA 1
ATOM 1275 C C . ALA A 1 182 ? 26.876 17.262 -36.693 1.00 87.31 182 ALA A C 1
ATOM 1277 O O . ALA A 1 182 ? 27.311 18.404 -36.803 1.00 87.31 182 ALA A O 1
ATOM 1278 N N . ILE A 1 183 ? 27.546 16.182 -37.107 1.00 88.06 183 ILE A N 1
ATOM 1279 C CA . ILE A 1 183 ? 28.863 16.229 -37.759 1.00 88.06 183 ILE A CA 1
ATOM 1280 C C . ILE A 1 183 ? 28.736 16.789 -39.178 1.00 88.06 183 ILE A C 1
ATOM 1282 O O . ILE A 1 183 ? 29.434 17.738 -39.528 1.00 88.06 183 ILE A O 1
ATOM 1286 N N . ASP A 1 184 ? 27.781 16.278 -39.961 1.00 84.88 184 ASP A N 1
ATOM 1287 C CA . ASP A 1 184 ? 27.527 16.748 -41.330 1.00 84.88 184 ASP A CA 1
ATOM 1288 C C . ASP A 1 184 ? 27.159 18.251 -41.361 1.00 84.88 184 ASP A C 1
ATOM 1290 O O . ASP A 1 184 ? 27.456 18.959 -42.326 1.00 84.88 184 ASP A O 1
ATOM 1294 N N . ALA A 1 185 ? 26.527 18.760 -40.296 1.00 77.38 185 ALA A N 1
ATOM 1295 C CA . ALA A 1 185 ? 26.192 20.175 -40.148 1.00 77.38 185 ALA A CA 1
ATOM 1296 C C . ALA A 1 185 ? 27.401 21.069 -39.812 1.00 77.38 185 ALA A C 1
ATOM 1298 O O . ALA A 1 185 ? 27.356 22.259 -40.127 1.00 77.38 185 ALA A O 1
ATOM 1299 N N . ASP A 1 186 ? 28.464 20.530 -39.204 1.00 68.62 186 ASP A N 1
ATOM 1300 C CA . ASP A 1 186 ? 29.673 21.281 -38.823 1.00 68.62 186 ASP A CA 1
ATOM 1301 C C . ASP A 1 186 ? 30.626 21.496 -40.019 1.00 68.62 186 ASP A C 1
ATOM 1303 O O . ASP A 1 186 ? 31.332 22.504 -40.089 1.00 68.62 186 ASP A O 1
ATOM 1307 N N . GLU A 1 187 ? 30.597 20.608 -41.024 1.00 67.06 187 GLU A N 1
ATOM 1308 C CA . GLU A 1 187 ? 31.401 20.759 -42.250 1.00 67.06 187 GLU A CA 1
ATOM 1309 C C . GLU A 1 187 ? 30.806 21.749 -43.267 1.00 67.06 187 GLU A C 1
ATOM 1311 O O . GLU A 1 187 ? 31.536 22.355 -44.062 1.00 67.06 187 GLU A O 1
ATOM 1316 N N . SER A 1 188 ? 29.489 21.969 -43.246 1.00 55.12 188 SER A N 1
ATOM 1317 C CA . SER A 1 188 ? 28.876 23.048 -44.021 1.00 55.12 188 SER A CA 1
ATOM 1318 C C . SER A 1 188 ? 29.069 24.361 -43.267 1.00 55.12 188 SER A C 1
ATOM 1320 O O . SER A 1 188 ? 28.573 24.491 -42.154 1.00 55.12 188 SER A O 1
ATOM 1322 N N . THR A 1 189 ? 29.816 25.309 -43.853 1.00 56.12 189 THR A N 1
ATOM 1323 C CA . THR A 1 189 ? 30.130 26.645 -43.301 1.00 56.12 189 THR A CA 1
ATOM 1324 C C . THR A 1 189 ? 29.119 27.095 -42.244 1.00 56.12 189 THR A C 1
ATOM 1326 O O . THR A 1 189 ? 27.957 27.291 -42.609 1.00 56.12 189 THR A O 1
ATOM 1329 N N . PRO A 1 190 ? 29.524 27.256 -40.971 1.00 51.22 190 PRO A N 1
ATOM 1330 C CA . PRO A 1 190 ? 28.587 27.441 -39.879 1.00 51.22 190 PRO A CA 1
ATOM 1331 C C . PRO A 1 190 ? 27.897 28.788 -40.052 1.00 51.22 190 PRO A C 1
ATOM 1333 O O . PRO A 1 190 ? 28.443 29.834 -39.691 1.00 51.22 190 PRO A O 1
ATOM 1336 N N . ASP A 1 191 ? 26.693 28.759 -40.620 1.00 58.62 191 ASP A N 1
ATOM 1337 C CA . ASP A 1 191 ? 25.772 29.878 -40.557 1.00 58.62 191 ASP A CA 1
ATOM 1338 C C . ASP A 1 191 ? 25.659 30.257 -39.079 1.00 58.62 191 ASP A C 1
ATOM 1340 O O . ASP A 1 191 ? 25.413 29.407 -38.215 1.00 58.62 191 ASP A O 1
ATOM 1344 N N . GLU A 1 192 ? 25.846 31.540 -38.763 1.00 60.62 192 GLU A N 1
ATOM 1345 C CA . GLU A 1 192 ? 25.807 32.060 -37.387 1.00 60.62 192 GLU A CA 1
ATOM 1346 C C . GLU A 1 192 ? 24.522 31.672 -36.628 1.00 60.62 192 GLU A C 1
ATOM 1348 O O . GLU A 1 192 ? 24.469 31.686 -35.396 1.00 60.62 192 GLU A O 1
ATOM 1353 N N . HIS A 1 193 ? 23.507 31.238 -37.371 1.00 59.53 193 HIS A N 1
ATOM 1354 C CA . HIS A 1 193 ? 22.277 30.643 -36.890 1.00 59.53 193 HIS A CA 1
ATOM 1355 C C . HIS A 1 193 ? 22.482 29.382 -36.023 1.00 59.53 193 HIS A C 1
ATOM 1357 O O . HIS A 1 193 ? 21.784 29.219 -35.021 1.00 59.53 193 HIS A O 1
ATOM 1363 N N . PHE A 1 194 ? 23.448 28.508 -36.339 1.00 61.31 194 PHE A N 1
ATOM 1364 C CA . PHE A 1 194 ? 23.669 27.267 -35.580 1.00 61.31 194 PHE A CA 1
ATOM 1365 C C . PHE A 1 194 ? 24.416 27.517 -34.265 1.00 61.31 194 PHE A C 1
ATOM 1367 O O . PHE A 1 194 ? 24.053 26.958 -33.230 1.00 61.31 194 PHE A O 1
ATOM 1374 N N . LYS A 1 195 ? 25.376 28.456 -34.255 1.00 62.97 195 LYS A N 1
ATOM 1375 C CA . LYS A 1 195 ? 25.997 28.948 -33.009 1.00 62.97 195 LYS A CA 1
ATOM 1376 C C . LYS A 1 195 ? 24.959 29.557 -32.070 1.00 62.97 195 LYS A C 1
ATOM 1378 O O . LYS A 1 195 ? 25.016 29.309 -30.868 1.00 62.97 195 LYS A O 1
ATOM 1383 N N . GLY A 1 196 ? 23.984 30.290 -32.612 1.00 71.75 196 GLY A N 1
ATOM 1384 C CA . GLY A 1 196 ? 22.845 30.795 -31.845 1.00 71.75 196 GLY A CA 1
ATOM 1385 C C . GLY A 1 196 ? 22.000 29.675 -31.234 1.00 71.75 196 GLY A C 1
ATOM 1386 O O . GLY A 1 196 ? 21.638 29.758 -30.063 1.00 71.75 196 GLY A O 1
ATOM 1387 N N . LEU A 1 197 ? 21.741 28.600 -31.985 1.00 70.06 197 LEU A N 1
ATOM 1388 C CA . LEU A 1 197 ? 20.938 27.470 -31.512 1.00 70.06 197 LEU A CA 1
ATOM 1389 C C . LEU A 1 197 ? 21.654 26.647 -30.429 1.00 70.06 197 LEU A C 1
ATOM 1391 O O . LEU A 1 197 ? 21.037 26.278 -29.430 1.00 70.06 197 LEU A O 1
ATOM 1395 N N . VAL A 1 198 ? 22.955 26.396 -30.599 1.00 70.00 198 VAL A N 1
ATOM 1396 C CA . VAL A 1 198 ? 23.787 25.687 -29.615 1.00 70.00 198 VAL A CA 1
ATOM 1397 C C . VAL A 1 198 ? 23.952 26.525 -28.349 1.00 70.00 198 VAL A C 1
ATOM 1399 O O . VAL A 1 198 ? 23.807 25.994 -27.250 1.00 70.00 198 VAL A O 1
ATOM 1402 N N . GLU A 1 199 ? 24.162 27.838 -28.468 1.00 73.50 199 GLU A N 1
ATOM 1403 C CA . GLU A 1 199 ? 24.231 28.734 -27.310 1.00 73.50 199 GLU A CA 1
ATOM 1404 C C . GLU A 1 199 ? 22.866 28.857 -26.612 1.00 73.50 199 GLU A C 1
ATOM 1406 O O . GLU A 1 199 ? 22.797 28.845 -25.384 1.00 73.50 199 GLU A O 1
ATOM 1411 N N . GLN A 1 200 ? 21.758 28.856 -27.358 1.00 77.44 200 GLN A N 1
ATOM 1412 C CA . GLN A 1 200 ? 20.405 28.805 -26.799 1.00 77.44 200 GLN A CA 1
ATOM 1413 C C . GLN A 1 200 ? 20.137 27.478 -26.071 1.00 77.44 200 GLN A C 1
ATOM 1415 O O . GLN A 1 200 ? 19.557 27.485 -24.985 1.00 77.44 200 GLN A O 1
ATOM 1420 N N . HIS A 1 201 ? 20.588 26.341 -26.610 1.00 72.88 201 HIS A N 1
ATOM 1421 C CA . HIS A 1 201 ? 20.492 25.042 -25.936 1.00 72.88 201 HIS A CA 1
ATOM 1422 C C . HIS A 1 201 ? 21.394 24.968 -24.699 1.00 72.88 201 HIS A C 1
ATOM 1424 O O . HIS A 1 201 ? 20.983 24.447 -23.662 1.00 72.88 201 HIS A O 1
ATOM 1430 N N . ARG A 1 202 ? 22.595 25.547 -24.765 1.00 72.38 202 ARG A N 1
ATOM 1431 C CA . ARG A 1 202 ? 23.518 25.679 -23.634 1.00 72.38 202 ARG A CA 1
ATOM 1432 C C . ARG A 1 202 ? 22.946 26.582 -22.541 1.00 72.38 202 ARG A C 1
ATOM 1434 O O . ARG A 1 202 ? 23.107 26.265 -21.369 1.00 72.38 202 ARG A O 1
ATOM 1441 N N . GLN A 1 203 ? 22.235 27.653 -22.893 1.00 72.25 203 GLN A N 1
ATOM 1442 C CA . GLN A 1 203 ? 21.513 28.516 -21.949 1.00 72.25 203 GLN A CA 1
ATOM 1443 C C . GLN A 1 203 ? 20.265 27.840 -21.373 1.00 72.25 203 GLN A C 1
ATOM 1445 O O . GLN A 1 203 ? 20.005 27.967 -20.179 1.00 72.25 203 GLN A O 1
ATOM 1450 N N . ALA A 1 204 ? 19.537 27.052 -22.167 1.00 68.88 204 ALA A N 1
ATOM 1451 C CA . ALA A 1 204 ? 18.433 26.223 -21.681 1.00 68.88 204 ALA A CA 1
ATOM 1452 C C . ALA A 1 204 ? 18.908 25.099 -20.739 1.00 68.88 204 ALA A C 1
ATOM 1454 O O . ALA A 1 204 ? 18.161 24.687 -19.851 1.00 68.88 204 ALA A O 1
ATOM 1455 N N . ARG A 1 205 ? 20.154 24.634 -20.910 1.00 59.03 205 ARG A N 1
ATOM 1456 C CA . ARG A 1 205 ? 20.843 23.674 -20.037 1.00 59.03 205 ARG A CA 1
ATOM 1457 C C . ARG A 1 205 ? 21.693 24.320 -18.943 1.00 59.03 205 ARG A C 1
ATOM 1459 O O . ARG A 1 205 ? 22.254 23.581 -18.134 1.00 59.03 205 ARG A O 1
ATOM 1466 N N . GLN A 1 206 ? 21.786 25.655 -18.860 1.00 60.62 206 GLN A N 1
ATOM 1467 C CA . GLN A 1 206 ? 22.337 26.253 -17.648 1.00 60.62 206 GLN A CA 1
ATOM 1468 C C . GLN A 1 206 ? 21.446 25.799 -16.491 1.00 60.62 206 GLN A C 1
ATOM 1470 O O . GLN A 1 206 ? 20.219 25.871 -16.622 1.00 60.62 206 GLN A O 1
ATOM 1475 N N . PRO A 1 207 ? 22.027 25.296 -15.386 1.00 51.94 207 PRO A N 1
ATOM 1476 C CA . PRO A 1 207 ? 21.254 24.934 -14.213 1.00 51.94 207 PRO A CA 1
ATOM 1477 C C . PRO A 1 207 ? 20.478 26.185 -13.846 1.00 51.94 207 PRO A C 1
ATOM 1479 O O . PRO A 1 207 ? 21.091 27.189 -13.476 1.00 51.94 207 PRO A O 1
ATOM 1482 N N . ARG A 1 208 ? 19.155 26.161 -14.080 1.00 52.22 208 ARG A N 1
ATOM 1483 C CA . ARG A 1 208 ? 18.267 27.292 -13.811 1.00 52.22 208 ARG A CA 1
ATOM 1484 C C . ARG A 1 208 ? 18.690 27.819 -12.460 1.00 52.22 208 ARG A C 1
ATOM 1486 O O . ARG A 1 208 ? 18.592 27.066 -11.493 1.00 52.22 208 ARG A O 1
ATOM 1493 N N . GLN A 1 209 ? 19.221 29.046 -12.416 1.00 48.31 209 GLN A N 1
ATOM 1494 C CA . GLN A 1 209 ? 19.524 29.676 -11.143 1.00 48.31 209 GLN A CA 1
ATOM 1495 C C . GLN A 1 209 ? 18.240 29.567 -10.344 1.00 48.31 209 GLN A C 1
ATOM 1497 O O . GLN A 1 209 ? 17.195 30.069 -10.775 1.00 48.31 209 GLN A O 1
ATOM 1502 N N . LEU A 1 210 ? 18.309 28.729 -9.310 1.00 47.84 210 LEU A N 1
ATOM 1503 C CA . LEU A 1 210 ? 17.164 28.277 -8.554 1.00 47.84 210 LEU A CA 1
ATOM 1504 C C . LEU A 1 210 ? 16.551 29.549 -7.996 1.00 47.84 210 LEU A C 1
ATOM 1506 O O . LEU A 1 210 ? 17.090 30.148 -7.066 1.00 47.84 210 LEU A O 1
ATOM 1510 N N . HIS A 1 211 ? 15.464 30.001 -8.622 1.00 51.00 211 HIS A N 1
ATOM 1511 C CA . HIS A 1 211 ? 14.618 31.006 -8.012 1.00 51.00 211 HIS A CA 1
ATOM 1512 C C . HIS A 1 211 ? 14.339 30.488 -6.600 1.00 51.00 211 HIS A C 1
ATOM 1514 O O . HIS A 1 211 ? 14.059 29.289 -6.484 1.00 51.00 211 HIS A O 1
ATOM 1520 N N . PRO A 1 212 ? 14.482 31.325 -5.553 1.00 53.34 212 PRO A N 1
ATOM 1521 C CA . PRO A 1 212 ? 14.222 30.914 -4.182 1.00 53.34 212 PRO A CA 1
ATOM 1522 C C . PRO A 1 212 ? 12.877 30.208 -4.188 1.00 53.34 212 PRO A C 1
ATOM 1524 O O . PRO A 1 212 ? 11.858 30.801 -4.550 1.00 53.34 212 PRO A O 1
ATOM 1527 N N . LEU A 1 213 ? 12.957 28.898 -3.954 1.00 47.06 213 LEU A N 1
ATOM 1528 C CA . LEU A 1 213 ? 11.888 27.948 -4.182 1.00 47.06 213 LEU A CA 1
ATOM 1529 C C . LEU A 1 213 ? 10.641 28.529 -3.532 1.00 47.06 213 LEU A C 1
ATOM 1531 O O . LEU A 1 213 ? 10.671 28.872 -2.346 1.00 47.06 213 LEU A O 1
ATOM 1535 N N . SER A 1 214 ? 9.576 28.701 -4.325 1.00 59.59 214 SER A N 1
ATOM 1536 C CA . SER A 1 214 ? 8.247 28.977 -3.784 1.00 59.59 214 SER A CA 1
ATOM 1537 C C . SER A 1 214 ? 8.078 28.090 -2.556 1.00 59.59 214 SER A C 1
ATOM 1539 O O . SER A 1 214 ? 8.408 26.908 -2.685 1.00 59.59 214 SER A O 1
ATOM 1541 N N . PRO A 1 215 ? 7.681 28.644 -1.391 1.00 58.72 215 PRO A N 1
ATOM 1542 C CA . PRO A 1 215 ? 7.710 27.941 -0.113 1.00 58.72 215 PRO A CA 1
ATOM 1543 C C . PRO A 1 215 ? 7.187 26.538 -0.349 1.00 58.72 215 PRO A C 1
ATOM 1545 O O . PRO A 1 215 ? 6.035 26.390 -0.764 1.00 58.72 215 PRO A O 1
ATOM 1548 N N . HIS A 1 216 ? 8.100 25.563 -0.249 1.00 42.84 216 HIS A N 1
ATOM 1549 C CA . HIS A 1 216 ? 7.846 24.191 -0.651 1.00 42.84 216 HIS A CA 1
ATOM 1550 C C . HIS A 1 216 ? 6.509 23.808 -0.049 1.00 42.84 216 HIS A C 1
ATOM 1552 O O . HIS A 1 216 ? 6.363 23.806 1.176 1.00 42.84 216 HIS A O 1
ATOM 1558 N N . LYS A 1 217 ? 5.521 23.546 -0.913 1.00 51.34 217 LYS A N 1
ATOM 1559 C CA . LYS A 1 217 ? 4.319 22.833 -0.502 1.00 51.34 217 LYS A CA 1
ATOM 1560 C C . LYS A 1 217 ? 4.869 21.618 0.244 1.00 51.34 217 LYS A C 1
ATOM 1562 O O . LYS A 1 217 ? 5.616 20.876 -0.396 1.00 51.34 217 LYS A O 1
ATOM 1567 N N . PRO A 1 218 ? 4.665 21.516 1.571 1.00 54.81 218 PRO A N 1
ATOM 1568 C CA . PRO A 1 218 ? 5.363 20.536 2.382 1.00 54.81 218 PRO A CA 1
ATOM 1569 C C . PRO A 1 218 ? 5.152 19.196 1.704 1.00 54.81 218 PRO A C 1
ATOM 1571 O O . PRO A 1 218 ? 4.003 18.825 1.451 1.00 54.81 218 PRO A O 1
ATOM 1574 N N . GLU A 1 219 ? 6.250 18.547 1.306 1.00 46.41 219 GLU A N 1
ATOM 1575 C CA . GLU A 1 219 ? 6.156 17.193 0.787 1.00 46.41 219 GLU A CA 1
ATOM 1576 C C . GLU A 1 219 ? 5.395 16.408 1.853 1.00 46.41 219 GLU A C 1
ATOM 1578 O O . GLU A 1 219 ? 5.801 16.446 3.024 1.00 46.41 219 GLU A O 1
ATOM 1583 N N . PRO A 1 220 ? 4.236 15.821 1.507 1.00 54.06 220 PRO A N 1
ATOM 1584 C CA . PRO A 1 220 ? 3.468 15.065 2.471 1.00 54.06 220 PRO A CA 1
ATOM 1585 C C . PRO A 1 220 ? 4.412 13.992 2.986 1.00 54.06 220 PRO A C 1
ATOM 1587 O O . PRO A 1 220 ? 4.883 13.154 2.217 1.00 54.06 220 PRO A O 1
ATOM 1590 N N . LYS A 1 221 ? 4.775 14.092 4.269 1.00 59.47 221 LYS A N 1
ATOM 1591 C CA . LYS A 1 221 ? 5.617 13.093 4.914 1.00 59.47 221 LYS A CA 1
ATOM 1592 C C . LYS A 1 221 ? 4.893 11.776 4.709 1.00 59.47 221 LYS A C 1
ATOM 1594 O O . LYS A 1 221 ? 3.778 11.607 5.198 1.00 59.47 221 LYS A O 1
ATOM 1599 N N . VAL A 1 222 ? 5.495 10.906 3.904 1.00 65.19 222 VAL A N 1
ATOM 1600 C CA . VAL A 1 222 ? 4.970 9.574 3.629 1.00 65.19 222 VAL A CA 1
ATOM 1601 C C . VAL A 1 222 ? 4.797 8.914 4.989 1.00 65.19 222 VAL A C 1
ATOM 1603 O O . VAL A 1 222 ? 5.783 8.609 5.653 1.00 65.19 222 VAL A O 1
ATOM 1606 N N . GLY A 1 223 ? 3.548 8.805 5.435 1.00 84.56 223 GLY A N 1
ATOM 1607 C CA . GLY A 1 223 ? 3.219 8.119 6.674 1.00 84.56 223 GLY A CA 1
ATOM 1608 C C . GLY A 1 223 ? 2.300 8.823 7.654 1.00 84.56 223 GLY A C 1
ATOM 1609 O O . GLY A 1 223 ? 2.095 8.271 8.727 1.00 84.56 223 GLY A O 1
ATOM 1610 N N . GLU A 1 224 ? 1.692 9.961 7.318 1.00 94.44 224 GLU A N 1
ATOM 1611 C CA . GLU A 1 224 ? 0.592 10.507 8.123 1.00 94.44 224 GLU A CA 1
ATOM 1612 C C . GLU A 1 224 ? -0.496 11.123 7.237 1.00 94.44 224 GLU A C 1
ATOM 1614 O O . GLU A 1 224 ? -0.211 11.985 6.406 1.00 94.44 224 GLU A O 1
ATOM 1619 N N . ALA A 1 225 ? -1.749 10.693 7.408 1.00 96.00 225 ALA A N 1
ATOM 1620 C CA . ALA A 1 225 ? -2.905 11.308 6.756 1.00 96.00 225 ALA A CA 1
ATOM 1621 C C . ALA A 1 225 ? -4.019 11.588 7.767 1.00 96.00 225 ALA A C 1
ATOM 1623 O O . ALA A 1 225 ? -4.370 10.728 8.574 1.00 96.00 225 ALA A O 1
ATOM 1624 N N . SER A 1 226 ? -4.602 12.786 7.691 1.00 96.69 226 SER A N 1
ATOM 1625 C CA . SER A 1 226 ? -5.730 13.197 8.530 1.00 96.69 226 SER A CA 1
ATOM 1626 C C . SER A 1 226 ? -7.052 13.061 7.775 1.00 96.69 226 SER A C 1
ATOM 1628 O O . SER A 1 226 ? -7.176 13.495 6.628 1.00 96.69 226 SER A O 1
ATOM 1630 N N . PHE A 1 227 ? -8.049 12.466 8.417 1.00 97.44 227 PHE A N 1
ATOM 1631 C CA . PHE A 1 227 ? -9.360 12.202 7.840 1.00 97.44 227 PHE A CA 1
ATOM 1632 C C . PHE A 1 227 ? -10.458 12.922 8.619 1.00 97.44 227 PHE A C 1
ATOM 1634 O O . PHE A 1 227 ? -10.671 12.683 9.810 1.00 97.44 227 PHE A O 1
ATOM 1641 N N . GLU A 1 228 ? -11.191 13.779 7.917 1.00 97.81 228 GLU A N 1
ATOM 1642 C CA . GLU A 1 228 ? -12.338 14.533 8.420 1.00 97.81 228 GLU A CA 1
ATOM 1643 C C . GLU A 1 228 ? -13.627 13.696 8.360 1.00 97.81 228 GLU A C 1
ATOM 1645 O O . GLU A 1 228 ? -13.617 12.518 7.998 1.00 97.81 228 GLU A O 1
ATOM 1650 N N . ALA A 1 229 ? -14.777 14.284 8.696 1.00 96.31 229 ALA A N 1
ATOM 1651 C CA . ALA A 1 229 ? -16.079 13.635 8.540 1.00 96.31 229 ALA A CA 1
ATOM 1652 C C . ALA A 1 229 ? -16.334 13.197 7.079 1.00 96.31 229 ALA A C 1
ATOM 1654 O O . ALA A 1 229 ? -16.113 13.964 6.145 1.00 96.31 229 ALA A O 1
ATOM 1655 N N . GLY A 1 230 ? -16.802 11.958 6.875 1.00 95.81 230 GLY A N 1
ATOM 1656 C CA . GLY A 1 230 ? -17.167 11.429 5.551 1.00 95.81 230 GLY A CA 1
ATOM 1657 C C . GLY A 1 230 ? -16.445 10.135 5.139 1.00 95.81 230 GLY A C 1
ATOM 1658 O O . GLY A 1 230 ? -15.745 9.512 5.941 1.00 95.81 230 GLY A O 1
ATOM 1659 N N . PRO A 1 231 ? -16.625 9.673 3.890 1.00 96.25 231 PRO A N 1
ATOM 1660 C CA . PRO A 1 231 ? -16.010 8.438 3.415 1.00 96.25 231 PRO A CA 1
ATOM 1661 C C . PRO A 1 231 ? -14.486 8.582 3.301 1.00 96.25 231 PRO A C 1
ATOM 1663 O O . PRO A 1 231 ? -13.979 9.525 2.696 1.00 96.25 231 PRO A O 1
ATOM 1666 N N . LEU A 1 232 ? -13.756 7.610 3.859 1.00 97.75 232 LEU A N 1
ATOM 1667 C CA . LEU A 1 232 ? -12.289 7.567 3.798 1.00 97.75 232 LEU A CA 1
ATOM 1668 C C . LEU A 1 232 ? -11.797 7.344 2.364 1.00 97.75 232 LEU A C 1
ATOM 1670 O O . LEU A 1 232 ? -10.855 7.996 1.928 1.00 97.75 232 LEU A O 1
ATOM 1674 N N . GLY A 1 233 ? -12.465 6.446 1.628 1.00 97.56 233 GLY A N 1
ATOM 1675 C CA . GLY A 1 233 ? -12.069 6.069 0.270 1.00 97.56 233 GLY A CA 1
ATOM 1676 C C . GLY A 1 233 ? -10.860 5.141 0.200 1.00 97.56 233 GLY A C 1
ATOM 1677 O O . GLY A 1 233 ? -10.088 5.210 -0.755 1.00 97.56 233 GLY A O 1
ATOM 1678 N N . LEU A 1 234 ? -10.720 4.260 1.191 1.00 97.75 234 LEU A N 1
ATOM 1679 C CA . LEU A 1 234 ? -9.689 3.227 1.259 1.00 97.75 234 LEU A CA 1
ATOM 1680 C C . LEU A 1 234 ? -10.327 1.844 1.085 1.00 97.75 234 LEU A C 1
ATOM 1682 O O . LEU A 1 234 ? -11.301 1.518 1.761 1.00 97.75 234 LEU A O 1
ATOM 1686 N N . GLY A 1 235 ? -9.772 1.031 0.193 1.00 97.12 235 GLY A N 1
ATOM 1687 C CA . GLY A 1 235 ? -9.989 -0.409 0.136 1.00 97.12 235 GLY A CA 1
ATOM 1688 C C . GLY A 1 235 ? -8.879 -1.107 0.912 1.00 97.12 235 GLY A C 1
ATOM 1689 O O . GLY A 1 235 ? -7.714 -0.959 0.554 1.00 97.12 235 GLY A O 1
ATOM 1690 N N . LEU A 1 236 ? -9.240 -1.841 1.964 1.00 97.31 236 LEU A N 1
ATOM 1691 C CA . LEU A 1 236 ? -8.303 -2.533 2.851 1.00 97.31 236 LEU A CA 1
ATOM 1692 C C . LEU A 1 236 ? -8.330 -4.042 2.587 1.00 97.31 236 LEU A C 1
ATOM 1694 O O . LEU A 1 236 ? -9.408 -4.619 2.414 1.00 97.31 236 LEU A O 1
ATOM 1698 N N . VAL A 1 237 ? -7.163 -4.677 2.592 1.00 95.88 237 VAL A N 1
ATOM 1699 C CA . VAL A 1 237 ? -7.011 -6.138 2.522 1.00 95.88 237 VAL A CA 1
ATOM 1700 C C . VAL A 1 237 ? -6.084 -6.609 3.640 1.00 95.88 237 VAL A C 1
ATOM 1702 O O . VAL A 1 237 ? -5.209 -5.859 4.077 1.00 95.88 237 VAL A O 1
ATOM 1705 N N . ASP A 1 238 ? -6.335 -7.818 4.134 1.00 95.25 238 ASP A N 1
ATOM 1706 C CA . ASP A 1 238 ? -5.476 -8.481 5.110 1.00 95.25 238 ASP A CA 1
ATOM 1707 C C . ASP A 1 238 ? -4.354 -9.214 4.381 1.00 95.25 238 ASP A C 1
ATOM 1709 O O . ASP A 1 238 ? -4.613 -10.006 3.480 1.00 95.25 238 ASP A O 1
ATOM 1713 N N . LEU A 1 239 ? -3.117 -8.983 4.802 1.00 93.44 239 LEU A N 1
ATOM 1714 C CA . LEU A 1 239 ? -1.950 -9.730 4.362 1.00 93.44 239 LEU A CA 1
ATOM 1715 C C . LEU A 1 239 ? -1.130 -10.096 5.602 1.00 93.44 239 LEU A C 1
ATOM 1717 O O . LEU A 1 239 ? -0.504 -9.227 6.198 1.00 93.44 239 LEU A O 1
ATOM 1721 N N . ASN A 1 240 ? -1.153 -11.365 6.018 1.00 89.38 240 ASN A N 1
ATOM 1722 C CA . ASN A 1 240 ? -0.417 -11.864 7.193 1.00 89.38 240 ASN A CA 1
ATOM 1723 C C . ASN A 1 240 ? -0.605 -11.019 8.466 1.00 89.38 240 ASN A C 1
ATOM 1725 O O . ASN A 1 240 ? 0.350 -10.429 8.977 1.00 89.38 240 ASN A O 1
ATOM 1729 N N . ASP A 1 241 ? -1.843 -10.907 8.952 1.00 91.00 241 ASP A N 1
ATOM 1730 C CA . ASP A 1 241 ? -2.189 -10.116 10.149 1.00 91.00 241 ASP A CA 1
ATOM 1731 C C . ASP A 1 241 ? -1.809 -8.623 10.060 1.00 91.00 241 ASP A C 1
ATOM 1733 O O . ASP A 1 241 ? -1.771 -7.900 11.061 1.00 91.00 241 ASP A O 1
ATOM 1737 N N . THR A 1 242 ? -1.528 -8.151 8.845 1.00 94.31 242 THR A N 1
ATOM 1738 C CA . THR A 1 242 ? -1.195 -6.767 8.536 1.00 94.31 242 THR A CA 1
ATOM 1739 C C . THR A 1 242 ? -2.216 -6.219 7.554 1.00 94.31 242 THR A C 1
ATOM 1741 O O . THR A 1 242 ? -2.465 -6.796 6.497 1.00 94.31 242 THR A O 1
ATOM 1744 N N . VAL A 1 243 ? -2.809 -5.075 7.888 1.00 97.31 243 VAL A N 1
ATOM 1745 C CA . VAL A 1 243 ? -3.786 -4.421 7.017 1.00 97.31 243 VAL A CA 1
ATOM 1746 C C . VAL A 1 243 ? -3.064 -3.507 6.038 1.00 97.31 243 VAL A C 1
ATOM 1748 O O . VAL A 1 243 ? -2.375 -2.564 6.440 1.00 97.31 243 VAL A O 1
ATOM 1751 N N . ILE A 1 244 ? -3.261 -3.759 4.747 1.00 96.62 244 ILE A N 1
ATOM 1752 C CA . ILE A 1 244 ? -2.680 -2.959 3.670 1.00 96.62 244 ILE A CA 1
ATOM 1753 C C . ILE A 1 244 ? -3.768 -2.230 2.881 1.00 96.62 244 ILE A C 1
ATOM 1755 O O . ILE A 1 244 ? -4.894 -2.708 2.705 1.00 96.62 244 ILE A O 1
ATOM 1759 N N . VAL A 1 245 ? -3.422 -1.052 2.371 1.00 97.00 245 VAL A N 1
ATOM 1760 C CA . VAL A 1 245 ? -4.266 -0.282 1.458 1.00 97.00 245 VAL A CA 1
ATOM 1761 C C . VAL A 1 245 ? -4.182 -0.925 0.077 1.00 97.00 245 VAL A C 1
ATOM 1763 O O . VAL A 1 245 ? -3.217 -0.720 -0.642 1.00 97.00 245 VAL A O 1
ATOM 1766 N N . ASN A 1 246 ? -5.189 -1.690 -0.329 1.00 95.88 246 ASN A N 1
ATOM 1767 C CA . ASN A 1 246 ? -5.240 -2.296 -1.661 1.00 95.88 246 ASN A CA 1
ATOM 1768 C C . ASN A 1 246 ? -5.563 -1.250 -2.740 1.00 95.88 246 ASN A C 1
ATOM 1770 O O . ASN A 1 246 ? -4.907 -1.146 -3.772 1.00 95.88 246 ASN A O 1
ATOM 1774 N N . LYS A 1 247 ? -6.593 -0.437 -2.488 1.00 96.12 247 LYS A N 1
ATOM 1775 C CA . LYS A 1 247 ? -7.119 0.516 -3.470 1.00 96.12 247 LYS A CA 1
ATOM 1776 C C . LYS A 1 247 ? -7.443 1.846 -2.817 1.00 96.12 247 LYS A C 1
ATOM 1778 O O . LYS A 1 247 ? -7.998 1.888 -1.725 1.00 96.12 247 LYS A O 1
ATOM 1783 N N . VAL A 1 248 ? -7.169 2.929 -3.530 1.00 97.12 248 VAL A N 1
ATOM 1784 C CA . VAL A 1 248 ? -7.635 4.271 -3.174 1.00 97.12 248 VAL A CA 1
ATOM 1785 C C . VAL A 1 248 ? -8.678 4.692 -4.200 1.00 97.12 248 VAL A C 1
ATOM 1787 O O . VAL A 1 248 ? -8.453 4.586 -5.406 1.00 97.12 248 VAL A O 1
ATOM 1790 N N . PHE A 1 249 ? -9.855 5.102 -3.735 1.00 97.38 249 PHE A N 1
ATOM 1791 C CA . PHE A 1 249 ? -10.934 5.546 -4.615 1.00 97.38 249 PHE A CA 1
ATOM 1792 C C . PHE A 1 249 ? -10.710 7.005 -5.036 1.00 97.38 249 PHE A C 1
ATOM 1794 O O . PHE A 1 249 ? -10.365 7.847 -4.203 1.00 97.38 249 PHE A O 1
ATOM 1801 N N . ALA A 1 250 ? -10.924 7.307 -6.319 1.00 95.88 250 ALA A N 1
ATOM 1802 C CA . ALA A 1 250 ? -10.822 8.668 -6.847 1.00 95.88 250 ALA A CA 1
ATOM 1803 C C . ALA A 1 250 ? -11.796 9.622 -6.131 1.00 95.88 250 ALA A C 1
ATOM 1805 O O . ALA A 1 250 ? -12.844 9.197 -5.645 1.00 95.88 250 ALA A O 1
ATOM 1806 N N . ASP A 1 251 ? -11.423 10.900 -6.037 1.00 95.38 251 ASP A N 1
ATOM 1807 C CA . ASP A 1 251 ? -12.224 11.989 -5.448 1.00 95.38 251 ASP A CA 1
ATOM 1808 C C . ASP A 1 251 ? -12.569 11.853 -3.951 1.00 95.38 251 ASP A C 1
ATOM 1810 O O . ASP A 1 251 ? -13.332 12.648 -3.395 1.00 95.38 251 ASP A O 1
ATOM 1814 N N . THR A 1 252 ? -11.963 10.893 -3.255 1.00 97.56 252 THR A N 1
ATOM 1815 C CA . THR A 1 252 ? -12.165 10.673 -1.816 1.00 97.56 252 THR A CA 1
ATOM 1816 C C . THR A 1 252 ? -11.131 11.387 -0.944 1.00 97.56 252 THR A C 1
ATOM 1818 O O . THR A 1 252 ? -10.154 11.953 -1.439 1.00 97.56 252 THR A O 1
ATOM 1821 N N . GLN A 1 253 ? -11.328 11.362 0.380 1.00 97.56 253 GLN A N 1
ATOM 1822 C CA . GLN A 1 253 ? -10.371 11.952 1.321 1.00 97.56 253 GLN A CA 1
ATOM 1823 C C . GLN A 1 253 ? -8.979 11.316 1.209 1.00 97.56 253 GLN A C 1
ATOM 1825 O O . GLN A 1 253 ? -7.992 12.043 1.164 1.00 97.56 253 GLN A O 1
ATOM 1830 N N . ALA A 1 254 ? -8.888 9.990 1.073 1.00 97.31 254 ALA A N 1
ATOM 1831 C CA . ALA A 1 254 ? -7.615 9.293 0.891 1.00 97.31 254 ALA A CA 1
ATOM 1832 C C . ALA A 1 254 ? -6.856 9.755 -0.359 1.00 97.31 254 ALA A C 1
ATOM 1834 O O . ALA A 1 254 ? -5.646 9.968 -0.300 1.00 97.31 254 ALA A O 1
ATOM 1835 N N . SER A 1 255 ? -7.569 9.981 -1.468 1.00 96.12 255 SER A N 1
ATOM 1836 C CA . SER A 1 255 ? -6.964 10.519 -2.691 1.00 96.12 255 SER A CA 1
ATOM 1837 C C . SER A 1 255 ? -6.465 11.954 -2.501 1.00 96.12 255 SER A C 1
ATOM 1839 O O . SER A 1 255 ? -5.412 12.299 -3.029 1.00 96.12 255 SER A O 1
ATOM 1841 N N . LYS A 1 256 ? -7.190 12.790 -1.745 1.00 96.00 256 LYS A N 1
ATOM 1842 C CA . LYS A 1 256 ? -6.803 14.185 -1.456 1.00 96.00 256 LYS A CA 1
ATOM 1843 C C . LYS A 1 256 ? -5.602 14.285 -0.515 1.00 96.00 256 LYS A C 1
ATOM 1845 O O . LYS A 1 256 ? -4.812 15.213 -0.649 1.00 96.00 256 LYS A O 1
ATOM 1850 N N . GLN A 1 257 ? -5.466 13.327 0.402 1.00 95.31 257 GLN A N 1
ATOM 1851 C CA . GLN A 1 257 ? -4.324 13.205 1.312 1.00 95.31 257 GLN A CA 1
ATOM 1852 C C . GLN A 1 257 ? -3.127 12.468 0.689 1.00 95.31 257 GLN A C 1
ATOM 1854 O O . GLN A 1 257 ? -2.134 12.242 1.371 1.00 95.31 257 GLN A O 1
ATOM 1859 N N . PHE A 1 258 ? -3.203 12.097 -0.597 1.00 94.62 258 PHE A N 1
ATOM 1860 C CA . PHE A 1 258 ? -2.141 11.387 -1.318 1.00 94.62 258 PHE A CA 1
ATOM 1861 C C . PHE A 1 258 ? -1.701 10.080 -0.640 1.00 94.62 258 PHE A C 1
ATOM 1863 O O . PHE A 1 258 ? -0.520 9.736 -0.666 1.00 94.62 258 PHE A O 1
ATOM 1870 N N . VAL A 1 259 ? -2.642 9.333 -0.050 1.00 95.56 259 VAL A N 1
ATOM 1871 C CA . VAL A 1 259 ? -2.336 8.014 0.523 1.00 95.56 259 VAL A CA 1
ATOM 1872 C C . VAL A 1 259 ? -1.897 7.082 -0.612 1.00 95.56 259 VAL A C 1
ATOM 1874 O O . VAL A 1 259 ? -2.689 6.846 -1.529 1.00 95.56 259 VAL A O 1
ATOM 1877 N N . PRO A 1 260 ? -0.664 6.546 -0.598 1.00 93.19 260 PRO A N 1
ATOM 1878 C CA . PRO A 1 260 ? -0.217 5.659 -1.658 1.00 93.19 260 PRO A CA 1
ATOM 1879 C C . PRO A 1 260 ? -0.918 4.300 -1.529 1.00 93.19 260 PRO A C 1
ATOM 1881 O O . PRO A 1 260 ? -1.008 3.766 -0.416 1.00 93.19 260 PRO A O 1
ATOM 1884 N N . PRO A 1 261 ? -1.390 3.696 -2.634 1.00 94.44 261 PRO A N 1
ATOM 1885 C CA . PRO A 1 261 ? -1.826 2.310 -2.596 1.00 94.44 261 PRO A CA 1
ATOM 1886 C C . PRO A 1 261 ? -0.635 1.408 -2.249 1.00 94.44 261 PRO A C 1
ATOM 1888 O O . PRO A 1 261 ? 0.526 1.747 -2.497 1.00 94.44 261 PRO A O 1
ATOM 1891 N N . TYR A 1 262 ? -0.946 0.244 -1.699 1.00 94.88 262 TYR A N 1
ATOM 1892 C CA . TYR A 1 262 ? -0.008 -0.784 -1.254 1.00 94.88 262 TYR A CA 1
ATOM 1893 C C . TYR A 1 262 ? 0.886 -0.356 -0.083 1.00 94.88 262 TYR A C 1
ATOM 1895 O O . TYR A 1 262 ? 2.036 -0.776 0.037 1.00 94.88 262 TYR A O 1
ATOM 1903 N N . THR A 1 263 ? 0.346 0.490 0.794 1.00 95.62 263 THR A N 1
ATOM 1904 C CA . THR A 1 263 ? 0.972 0.878 2.064 1.00 95.62 263 THR A CA 1
ATOM 1905 C C . THR A 1 263 ? 0.338 0.137 3.234 1.00 95.62 263 THR A C 1
ATOM 1907 O O . THR A 1 263 ? -0.842 -0.214 3.199 1.00 95.62 263 THR A O 1
ATOM 1910 N N . VAL A 1 264 ? 1.132 -0.121 4.269 1.00 96.75 264 VAL A N 1
ATOM 1911 C CA . VAL A 1 264 ? 0.701 -0.747 5.519 1.00 96.75 264 VAL A CA 1
ATOM 1912 C C . VAL A 1 264 ? 0.102 0.315 6.427 1.00 96.75 264 VAL A C 1
ATOM 1914 O O . VAL A 1 264 ? 0.713 1.363 6.625 1.00 96.75 264 VAL A O 1
ATOM 1917 N N . VAL A 1 265 ? -1.054 0.035 7.023 1.00 97.56 265 VAL A N 1
ATOM 1918 C CA . VAL A 1 265 ? -1.604 0.870 8.097 1.00 97.56 265 VAL A CA 1
ATOM 1919 C C . VAL A 1 265 ? -0.930 0.460 9.405 1.00 97.56 265 VAL A C 1
ATOM 1921 O O . VAL A 1 265 ? -1.033 -0.695 9.811 1.00 97.56 265 VAL A O 1
ATOM 1924 N N . THR A 1 266 ? -0.221 1.373 10.069 1.00 97.44 266 THR A N 1
ATOM 1925 C CA . THR A 1 266 ? 0.562 1.051 11.279 1.00 97.44 266 THR A CA 1
ATOM 1926 C C . THR A 1 266 ? -0.079 1.541 12.568 1.00 97.44 266 THR A C 1
ATOM 1928 O O . THR A 1 266 ? 0.011 0.860 13.599 1.00 97.44 266 THR A O 1
ATOM 1931 N N . ALA A 1 267 ? -0.776 2.676 12.517 1.00 97.94 267 ALA A N 1
ATOM 1932 C CA . ALA A 1 267 ? -1.541 3.209 13.637 1.00 97.94 267 ALA A CA 1
ATOM 1933 C C . ALA A 1 267 ? -2.748 4.035 13.174 1.00 97.94 267 ALA A C 1
ATOM 1935 O O . ALA A 1 267 ? -2.749 4.614 12.086 1.00 97.94 267 ALA A O 1
ATOM 1936 N N . ILE A 1 268 ? -3.770 4.091 14.026 1.00 97.81 268 ILE A N 1
ATOM 1937 C CA . ILE A 1 268 ? -4.971 4.914 13.869 1.00 97.81 268 ILE A CA 1
ATOM 1938 C C . ILE A 1 268 ? -5.145 5.714 15.161 1.00 97.81 268 ILE A C 1
ATOM 1940 O O . ILE A 1 268 ? -5.420 5.158 16.227 1.00 97.81 268 ILE A O 1
ATOM 1944 N N . GLY A 1 269 ? -4.927 7.023 15.073 1.00 95.94 269 GLY A N 1
ATOM 1945 C CA . GLY A 1 269 ? -4.712 7.896 16.218 1.00 95.94 269 GLY A CA 1
ATOM 1946 C C . GLY A 1 269 ? -3.517 7.407 17.032 1.00 95.94 269 GLY A C 1
ATOM 1947 O O . GLY A 1 269 ? -2.435 7.180 16.501 1.00 95.94 269 GLY A O 1
ATOM 1948 N N . GLU A 1 270 ? -3.741 7.181 18.322 1.00 95.94 270 GLU A N 1
ATOM 1949 C CA . GLU A 1 270 ? -2.727 6.661 19.249 1.00 95.94 270 GLU A CA 1
ATOM 1950 C C . GLU A 1 270 ? -2.702 5.122 19.314 1.00 95.94 270 GLU A C 1
ATOM 1952 O O . GLU A 1 270 ? -1.867 4.534 19.999 1.00 95.94 270 GLU A O 1
ATOM 1957 N N . THR A 1 271 ? -3.623 4.442 18.621 1.00 98.00 271 THR A N 1
ATOM 1958 C CA . THR A 1 271 ? -3.755 2.981 18.690 1.00 98.00 271 THR A CA 1
ATOM 1959 C C . THR A 1 271 ? -2.961 2.323 17.569 1.00 98.00 271 THR A C 1
ATOM 1961 O O . THR A 1 271 ? -3.263 2.513 16.390 1.00 98.00 271 THR A O 1
ATOM 1964 N N . SER A 1 272 ? -1.959 1.514 17.923 1.00 97.75 272 SER A N 1
ATOM 1965 C CA . SER A 1 272 ? -1.262 0.681 16.939 1.00 97.75 272 SER A CA 1
ATOM 1966 C C . SER A 1 272 ? -2.194 -0.406 16.411 1.00 97.75 272 SER A C 1
ATOM 1968 O O . SER A 1 272 ? -2.882 -1.061 17.191 1.00 97.75 272 SER A O 1
ATOM 1970 N N . VAL A 1 273 ? -2.194 -0.604 15.092 1.00 97.75 273 VAL A N 1
ATOM 1971 C CA . VAL A 1 273 ? -3.024 -1.612 14.410 1.00 97.75 273 VAL A CA 1
ATOM 1972 C C . VAL A 1 273 ? -2.217 -2.793 13.868 1.00 97.75 273 VAL A C 1
ATOM 1974 O O . VAL A 1 273 ? -2.750 -3.633 13.148 1.00 97.75 273 VAL A O 1
ATOM 1977 N N . ARG A 1 274 ? -0.927 -2.885 14.216 1.00 95.12 274 ARG A N 1
ATOM 1978 C CA . ARG A 1 274 ? -0.099 -4.044 13.855 1.00 95.12 274 ARG A CA 1
ATOM 1979 C C . ARG A 1 274 ? -0.652 -5.302 14.533 1.00 95.12 274 ARG A C 1
ATOM 1981 O O . ARG A 1 274 ? -0.983 -5.260 15.718 1.00 95.12 274 ARG A O 1
ATOM 1988 N N . ASN A 1 275 ? -0.710 -6.416 13.803 1.00 95.88 275 ASN A N 1
ATOM 1989 C CA . ASN A 1 275 ? -1.292 -7.688 14.256 1.00 95.88 275 ASN A CA 1
ATOM 1990 C C . ASN A 1 275 ? -2.807 -7.628 14.538 1.00 95.88 275 ASN A C 1
ATOM 1992 O O . ASN A 1 275 ? -3.334 -8.445 15.296 1.00 95.88 275 ASN A O 1
ATOM 1996 N N . MET A 1 276 ? -3.519 -6.647 13.975 1.00 97.12 276 MET A N 1
ATOM 1997 C CA . MET A 1 276 ? -4.980 -6.623 13.978 1.00 97.12 276 MET A CA 1
ATOM 1998 C C . MET A 1 276 ? -5.496 -7.105 12.627 1.00 97.12 276 MET A C 1
ATOM 2000 O O . MET A 1 276 ? -5.016 -6.669 11.586 1.00 97.12 276 MET A O 1
ATOM 2004 N N . ASN A 1 277 ? -6.524 -7.953 12.641 1.00 96.31 277 ASN A N 1
ATOM 2005 C CA . ASN A 1 277 ? -7.239 -8.301 11.417 1.00 96.31 277 ASN A CA 1
ATOM 2006 C C . ASN A 1 277 ? -8.029 -7.096 10.868 1.00 96.31 277 ASN A C 1
ATOM 2008 O O . ASN A 1 277 ? -8.402 -6.175 11.610 1.00 96.31 277 ASN A O 1
ATOM 2012 N N . ARG A 1 278 ? -8.365 -7.129 9.578 1.00 96.88 278 ARG A N 1
ATOM 2013 C CA . ARG A 1 278 ? -9.121 -6.080 8.882 1.00 96.88 278 ARG A CA 1
ATOM 2014 C C . ARG A 1 278 ? -10.417 -5.742 9.592 1.00 96.88 278 ARG A C 1
ATOM 2016 O O . ARG A 1 278 ? -10.755 -4.569 9.699 1.00 96.88 278 ARG A O 1
ATOM 2023 N N . ASP A 1 279 ? -11.138 -6.737 10.099 1.00 97.44 279 ASP A N 1
ATOM 2024 C CA . ASP A 1 279 ? -12.429 -6.507 10.752 1.00 97.44 279 ASP A CA 1
ATOM 2025 C C . ASP A 1 279 ? -12.286 -5.702 12.055 1.00 97.44 279 ASP A C 1
ATOM 2027 O O . ASP A 1 279 ? -13.107 -4.822 12.327 1.00 97.44 279 ASP A O 1
ATOM 2031 N N . ASN A 1 280 ? -11.240 -5.948 12.851 1.00 97.62 280 ASN A N 1
ATOM 2032 C CA . ASN A 1 280 ? -10.954 -5.161 14.051 1.00 97.62 280 ASN A CA 1
ATOM 2033 C C . ASN A 1 280 ? -10.465 -3.761 13.692 1.00 97.62 280 ASN A C 1
ATOM 2035 O O . ASN A 1 280 ? -10.881 -2.802 14.337 1.00 97.62 280 ASN A O 1
ATOM 2039 N N . VAL A 1 281 ? -9.659 -3.622 12.636 1.00 97.88 281 VAL A N 1
ATOM 2040 C CA . VAL A 1 281 ? -9.238 -2.308 12.134 1.00 97.88 281 VAL A CA 1
ATOM 2041 C C . VAL A 1 281 ? -10.437 -1.500 11.636 1.00 97.88 281 VAL A C 1
ATOM 2043 O O . VAL A 1 281 ? -10.566 -0.329 11.981 1.00 97.88 281 VAL A O 1
ATOM 2046 N N . ILE A 1 282 ? -11.378 -2.111 10.910 1.00 97.62 282 ILE A N 1
ATOM 2047 C CA . ILE A 1 282 ? -12.619 -1.451 10.477 1.00 97.62 282 ILE A CA 1
ATOM 2048 C C . ILE A 1 282 ? -13.450 -1.006 11.686 1.00 97.62 282 ILE A C 1
ATOM 2050 O O . ILE A 1 282 ? -13.925 0.130 11.712 1.00 97.62 282 ILE A O 1
ATOM 2054 N N . LYS A 1 283 ? -13.610 -1.861 12.703 1.00 98.06 283 LYS A N 1
ATOM 2055 C CA . LYS A 1 283 ? -14.316 -1.492 13.943 1.00 98.06 283 LYS A CA 1
ATOM 2056 C C . LYS A 1 283 ? -13.620 -0.344 14.668 1.00 98.06 283 LYS A C 1
ATOM 2058 O O . LYS A 1 283 ? -14.297 0.573 15.125 1.00 98.06 283 LYS A O 1
ATOM 2063 N N . LEU A 1 284 ? -12.289 -0.370 14.732 1.00 98.06 284 LEU A N 1
ATOM 2064 C CA . LEU A 1 284 ? -11.495 0.697 15.329 1.00 98.06 284 LEU A CA 1
ATOM 2065 C C . LEU A 1 284 ? -11.755 2.017 14.596 1.00 98.06 284 LEU A C 1
ATOM 2067 O O . LEU A 1 284 ? -12.210 2.962 15.231 1.00 98.06 284 LEU A O 1
ATOM 2071 N N . ILE A 1 285 ? -11.624 2.035 13.265 1.00 97.62 285 ILE A N 1
ATOM 2072 C CA . ILE A 1 285 ? -11.928 3.191 12.402 1.00 97.62 285 ILE A CA 1
ATOM 2073 C C . ILE A 1 285 ? -13.338 3.742 12.650 1.00 97.62 285 ILE A C 1
ATOM 2075 O O . ILE A 1 285 ? -13.536 4.953 12.672 1.00 97.62 285 ILE A O 1
ATOM 2079 N N . GLN A 1 286 ? -14.334 2.870 12.809 1.00 96.88 286 GLN A N 1
ATOM 2080 C CA . GLN A 1 286 ? -15.719 3.282 13.058 1.00 96.88 286 GLN A CA 1
ATOM 2081 C C . GLN A 1 286 ? -15.923 3.863 14.462 1.00 96.88 286 GLN A C 1
ATOM 2083 O O . GLN A 1 286 ? -16.780 4.724 14.644 1.00 96.88 286 GLN A O 1
ATOM 2088 N N . SER A 1 287 ? -15.154 3.391 15.443 1.00 97.88 287 SER A N 1
ATOM 2089 C CA . SER A 1 287 ? -15.234 3.838 16.836 1.00 97.88 287 SER A CA 1
ATOM 2090 C C . SER A 1 287 ? -14.409 5.094 17.134 1.00 97.88 287 SER A C 1
ATOM 2092 O O . SER A 1 287 ? -14.726 5.822 18.074 1.00 97.88 287 SER A O 1
ATOM 2094 N N . THR A 1 288 ? -13.359 5.364 16.354 1.00 97.88 288 THR A N 1
ATOM 2095 C CA . THR A 1 288 ? -12.484 6.519 16.558 1.00 97.88 288 THR A CA 1
ATOM 2096 C C . THR A 1 288 ? -13.214 7.814 16.175 1.00 97.88 288 THR A C 1
ATOM 2098 O O . THR A 1 288 ? -13.706 7.933 15.047 1.00 97.88 288 THR A O 1
ATOM 2101 N N . PRO A 1 289 ? -13.286 8.814 17.075 1.00 97.38 289 PRO A N 1
ATOM 2102 C CA . PRO A 1 289 ? -13.895 10.098 16.757 1.00 97.38 289 PRO A CA 1
ATOM 2103 C C . PRO A 1 289 ? -13.114 10.808 15.647 1.00 97.38 289 PRO A C 1
ATOM 2105 O O . PRO A 1 289 ? -11.894 10.697 15.549 1.00 97.38 289 PRO A O 1
ATOM 2108 N N . ARG A 1 290 ? -13.835 11.550 14.803 1.00 97.25 290 ARG A N 1
ATOM 2109 C CA . ARG A 1 290 ? -13.247 12.345 13.717 1.00 97.25 290 ARG A CA 1
ATOM 2110 C C . ARG A 1 290 ? -13.025 13.793 14.173 1.00 97.25 290 ARG A C 1
ATOM 2112 O O . ARG A 1 290 ? -13.873 14.304 14.905 1.00 97.25 290 ARG A O 1
ATOM 2119 N N . PRO A 1 291 ? -11.964 14.479 13.709 1.00 97.25 291 PRO A N 1
ATOM 2120 C CA . PRO A 1 291 ? -10.957 14.018 12.748 1.00 97.25 291 PRO A CA 1
ATOM 2121 C C . PRO A 1 291 ? -10.009 12.964 13.338 1.00 97.25 291 PRO A C 1
ATOM 2123 O O . PRO A 1 291 ? -9.659 13.036 14.512 1.00 97.25 291 PRO A O 1
ATOM 2126 N N . MET A 1 292 ? -9.605 11.990 12.520 1.00 97.56 292 MET A N 1
ATOM 2127 C CA . MET A 1 292 ? -8.665 10.936 12.923 1.00 97.56 292 MET A CA 1
ATOM 2128 C C . MET A 1 292 ? -7.407 10.975 12.060 1.00 97.56 292 MET A C 1
ATOM 2130 O O . MET A 1 292 ? -7.483 11.215 10.857 1.00 97.56 292 MET A O 1
ATOM 2134 N N . VAL A 1 293 ? -6.261 10.701 12.669 1.00 97.38 293 VAL A N 1
ATOM 2135 C CA . VAL A 1 293 ? -4.969 10.606 11.983 1.00 97.38 293 VAL A CA 1
ATOM 2136 C C . VAL A 1 293 ? -4.637 9.134 11.775 1.00 97.38 293 VAL A C 1
ATOM 2138 O O . VAL A 1 293 ? -4.810 8.340 12.693 1.00 97.38 293 VAL A O 1
ATOM 2141 N N . MET A 1 294 ? -4.187 8.741 10.588 1.00 97.75 294 MET A N 1
ATOM 2142 C CA . MET A 1 294 ? -3.668 7.396 10.337 1.00 97.75 294 MET A CA 1
ATOM 2143 C C . MET A 1 294 ? -2.211 7.470 9.918 1.00 97.75 294 MET A C 1
ATOM 2145 O O . MET A 1 294 ? -1.830 8.339 9.129 1.00 97.75 294 MET A O 1
ATOM 2149 N N . HIS A 1 295 ? -1.431 6.518 10.415 1.00 96.94 295 HIS A N 1
ATOM 2150 C CA . HIS A 1 295 ? -0.036 6.361 10.060 1.00 96.94 295 HIS A CA 1
ATOM 2151 C C . HIS A 1 295 ? 0.144 5.225 9.060 1.00 96.94 295 HIS A C 1
ATOM 2153 O O . HIS A 1 295 ? -0.446 4.150 9.209 1.00 96.94 295 HIS A O 1
ATOM 2159 N N . PHE A 1 296 ? 0.963 5.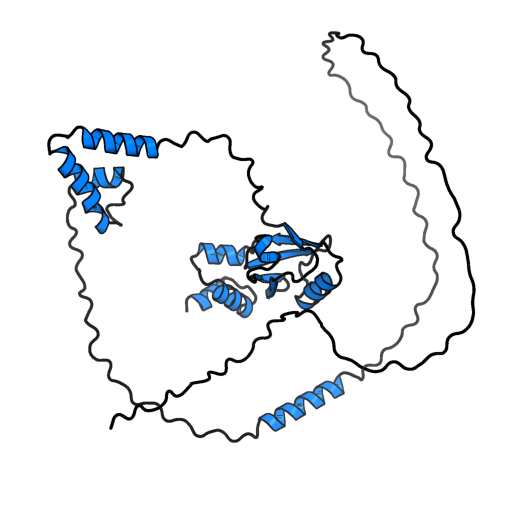482 8.042 1.00 96.88 296 PHE A N 1
ATOM 2160 C CA . PHE A 1 296 ? 1.233 4.542 6.959 1.00 96.88 296 PHE A CA 1
ATOM 2161 C C . PHE A 1 296 ? 2.728 4.266 6.852 1.00 96.88 296 PHE A C 1
ATOM 2163 O O . PHE A 1 296 ? 3.547 5.170 6.988 1.00 96.88 296 PHE A O 1
ATOM 2170 N N . GLU A 1 297 ? 3.094 3.030 6.550 1.00 95.56 297 GLU A N 1
ATOM 2171 C CA . GLU A 1 297 ? 4.467 2.668 6.208 1.00 95.56 297 GLU A CA 1
ATOM 2172 C C . GLU A 1 297 ? 4.495 1.973 4.846 1.00 95.56 297 GLU A C 1
ATOM 2174 O O . GLU A 1 297 ? 3.548 1.267 4.480 1.00 95.56 297 GLU A O 1
ATOM 2179 N N . PRO A 1 298 ? 5.555 2.162 4.049 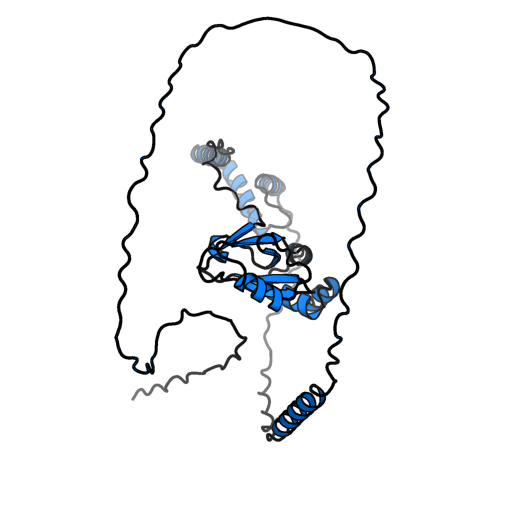1.00 93.50 298 PRO A N 1
ATOM 2180 C CA . PRO A 1 298 ? 5.716 1.379 2.841 1.00 93.50 298 PRO A CA 1
ATOM 2181 C C . PRO A 1 298 ? 5.896 -0.101 3.181 1.00 93.50 298 PRO A C 1
ATOM 2183 O O . PRO A 1 298 ? 6.663 -0.452 4.074 1.00 93.50 298 PRO A O 1
ATOM 2186 N N . HIS A 1 299 ? 5.217 -0.982 2.449 1.00 92.19 299 HIS A N 1
ATOM 2187 C CA . HIS A 1 299 ? 5.425 -2.410 2.630 1.00 92.19 299 HIS A CA 1
ATOM 2188 C C . HIS A 1 299 ? 6.730 -2.837 1.944 1.00 92.19 299 HIS A C 1
ATOM 2190 O O . HIS A 1 299 ? 6.814 -2.818 0.716 1.00 92.19 299 HIS A O 1
ATOM 2196 N N . GLU A 1 300 ? 7.735 -3.248 2.723 1.00 92.12 300 GLU A N 1
ATOM 2197 C CA . GLU A 1 300 ? 9.067 -3.595 2.196 1.00 92.12 300 GLU A CA 1
ATOM 2198 C C . GLU A 1 300 ? 9.028 -4.670 1.102 1.00 92.12 300 GLU A C 1
ATOM 2200 O O . GLU A 1 300 ? 9.650 -4.501 0.059 1.00 92.12 300 GLU A O 1
ATOM 2205 N N . GLN A 1 301 ? 8.252 -5.741 1.290 1.00 90.38 301 GLN A N 1
ATOM 2206 C CA . GLN A 1 301 ? 8.142 -6.831 0.313 1.00 90.38 301 GLN A CA 1
ATOM 2207 C C . GLN A 1 301 ? 7.527 -6.364 -1.014 1.00 90.38 301 GLN A C 1
ATOM 2209 O O . GLN A 1 301 ? 8.035 -6.683 -2.088 1.00 90.38 301 GLN A O 1
ATOM 2214 N N . ILE A 1 302 ? 6.470 -5.546 -0.956 1.00 90.50 302 ILE A N 1
ATOM 2215 C CA . ILE A 1 302 ? 5.852 -4.981 -2.164 1.00 90.50 302 ILE A CA 1
ATOM 2216 C C . ILE A 1 302 ? 6.813 -3.997 -2.844 1.00 90.50 302 ILE A C 1
ATOM 2218 O O . ILE A 1 302 ? 6.900 -3.972 -4.070 1.00 90.50 302 ILE A O 1
ATOM 2222 N N . GLN A 1 303 ? 7.573 -3.208 -2.075 1.00 91.19 303 GLN A N 1
ATOM 2223 C CA . GLN A 1 303 ? 8.614 -2.346 -2.639 1.00 91.19 303 GLN A CA 1
ATOM 2224 C C . GLN A 1 303 ? 9.733 -3.146 -3.309 1.00 91.19 303 GLN A C 1
ATOM 2226 O O . GLN A 1 303 ? 10.190 -2.752 -4.377 1.00 91.19 303 GLN A O 1
ATOM 2231 N N . GLN A 1 304 ? 10.156 -4.268 -2.726 1.00 91.19 304 GLN A N 1
ATOM 2232 C CA . GLN A 1 304 ? 11.151 -5.151 -3.334 1.00 91.19 304 GLN A CA 1
ATOM 2233 C C . GLN A 1 304 ? 10.653 -5.699 -4.673 1.00 91.19 304 GLN A C 1
ATOM 2235 O O . GLN A 1 304 ? 11.352 -5.556 -5.672 1.00 91.19 304 GLN A O 1
ATOM 2240 N N . LEU A 1 305 ? 9.423 -6.219 -4.731 1.00 90.38 305 LEU A N 1
ATOM 2241 C CA . LEU A 1 305 ? 8.830 -6.703 -5.983 1.00 90.38 305 LEU A CA 1
ATOM 2242 C C . LEU A 1 305 ? 8.666 -5.575 -7.013 1.00 90.38 305 LEU A C 1
ATOM 2244 O O . LEU A 1 305 ? 8.978 -5.758 -8.187 1.00 90.38 305 LEU A O 1
ATOM 2248 N N . ARG A 1 306 ? 8.295 -4.365 -6.584 1.00 90.69 306 ARG A N 1
ATOM 2249 C CA . ARG A 1 306 ? 8.290 -3.190 -7.469 1.00 90.69 306 ARG A CA 1
ATOM 2250 C C . ARG A 1 306 ? 9.677 -2.908 -8.049 1.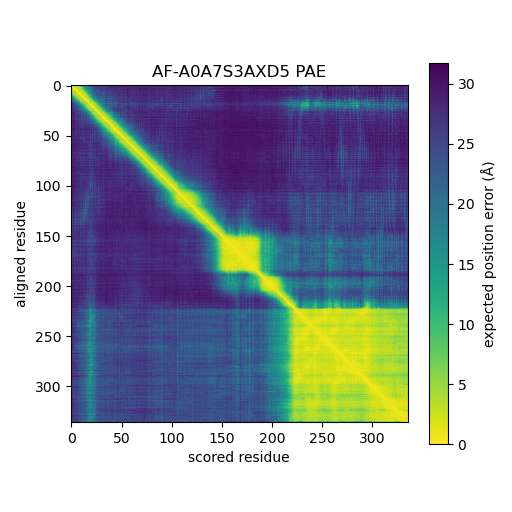00 90.69 306 ARG A C 1
ATOM 2252 O O . ARG A 1 306 ? 9.802 -2.671 -9.246 1.00 90.69 306 ARG A O 1
ATOM 2259 N N . ASN A 1 307 ? 10.714 -2.949 -7.216 1.00 91.31 307 ASN A N 1
ATOM 2260 C CA . ASN A 1 307 ? 12.095 -2.714 -7.639 1.00 91.31 307 ASN A CA 1
ATOM 2261 C C . ASN A 1 307 ? 12.620 -3.820 -8.570 1.00 91.31 307 ASN A C 1
ATOM 2263 O O . ASN A 1 307 ? 13.568 -3.584 -9.312 1.00 91.31 307 ASN A O 1
ATOM 2267 N N . MET A 1 308 ? 11.995 -5.001 -8.561 1.00 92.62 308 MET A N 1
ATOM 2268 C CA . MET A 1 308 ? 12.264 -6.095 -9.500 1.00 92.62 308 MET A CA 1
ATOM 2269 C C . MET A 1 308 ? 11.525 -5.950 -10.842 1.00 92.62 308 MET A C 1
ATOM 2271 O O . MET A 1 308 ? 11.681 -6.807 -11.707 1.00 92.62 308 MET A O 1
ATOM 2275 N N . GLY A 1 309 ? 10.745 -4.882 -11.041 1.00 93.88 309 GLY A N 1
ATOM 2276 C CA . GLY A 1 309 ? 10.053 -4.599 -12.303 1.00 93.88 309 GLY A CA 1
ATOM 2277 C C . GLY A 1 309 ? 8.621 -5.130 -12.388 1.00 93.88 309 GLY A C 1
ATOM 2278 O O . GLY A 1 309 ? 8.019 -5.076 -13.457 1.00 93.88 309 GLY A O 1
ATOM 2279 N N . PHE A 1 310 ? 8.039 -5.617 -11.287 1.00 92.75 310 PHE A N 1
ATOM 2280 C CA . PHE A 1 310 ? 6.620 -5.975 -11.273 1.00 92.75 310 PHE A CA 1
ATOM 2281 C C . PHE A 1 310 ? 5.763 -4.708 -11.205 1.00 92.75 310 PHE A C 1
ATOM 2283 O O . PHE A 1 310 ? 5.645 -4.076 -10.155 1.00 92.75 310 PHE A O 1
ATOM 2290 N N . GLU A 1 311 ? 5.166 -4.330 -12.336 1.00 91.56 311 GLU A N 1
ATOM 2291 C CA . GLU A 1 311 ? 4.288 -3.156 -12.437 1.00 91.56 311 GLU A CA 1
ATOM 2292 C C . GLU A 1 311 ? 2.842 -3.458 -12.006 1.00 91.56 311 GLU A C 1
ATOM 2294 O O . GLU A 1 311 ? 2.172 -2.594 -11.431 1.00 91.56 311 GLU A O 1
ATOM 2299 N N . ASP A 1 312 ? 2.359 -4.689 -12.227 1.00 93.75 312 ASP A N 1
ATOM 2300 C CA . ASP A 1 312 ? 1.007 -5.101 -11.834 1.00 93.75 312 ASP A CA 1
ATOM 2301 C C . ASP A 1 312 ? 0.937 -5.434 -10.338 1.00 93.75 312 ASP A C 1
ATOM 2303 O O . ASP A 1 312 ? 1.035 -6.578 -9.888 1.00 93.75 312 ASP A O 1
ATOM 2307 N N . MET A 1 313 ? 0.727 -4.388 -9.547 1.00 90.50 313 MET A N 1
ATOM 2308 C CA . MET A 1 313 ? 0.613 -4.485 -8.096 1.00 90.50 313 MET A CA 1
ATOM 2309 C C . MET A 1 313 ? -0.579 -5.339 -7.636 1.00 90.50 313 MET A C 1
ATOM 2311 O O . MET A 1 313 ? -0.532 -5.904 -6.544 1.00 90.50 313 MET A O 1
ATOM 2315 N N . LYS A 1 314 ? -1.648 -5.450 -8.437 1.00 91.75 314 LYS A N 1
ATOM 2316 C CA . LYS A 1 314 ? -2.807 -6.274 -8.071 1.00 91.75 314 LYS A CA 1
ATOM 2317 C C . LYS A 1 314 ? -2.432 -7.751 -8.138 1.00 91.75 314 LYS A C 1
ATOM 2319 O O . LYS A 1 314 ? -2.770 -8.504 -7.226 1.00 91.75 314 LYS A O 1
ATOM 2324 N N . ALA A 1 315 ? -1.712 -8.148 -9.188 1.00 94.00 315 ALA A N 1
ATOM 2325 C CA . ALA A 1 315 ? -1.162 -9.493 -9.300 1.00 94.00 315 ALA A CA 1
ATOM 2326 C C . ALA A 1 315 ? -0.188 -9.789 -8.150 1.00 94.00 315 ALA A C 1
ATOM 2328 O O . ALA A 1 315 ? -0.298 -10.838 -7.522 1.00 94.00 315 ALA A O 1
ATOM 2329 N N . VAL A 1 316 ? 0.687 -8.835 -7.811 1.00 93.25 316 VAL A N 1
ATOM 2330 C CA . VAL A 1 316 ? 1.640 -8.960 -6.694 1.00 93.25 316 VAL A CA 1
ATOM 2331 C C . VAL A 1 316 ? 0.939 -9.199 -5.358 1.00 93.25 316 VAL A C 1
ATOM 2333 O O . VAL A 1 316 ? 1.298 -10.131 -4.641 1.00 93.25 316 VAL A O 1
ATOM 2336 N N . VAL A 1 317 ? -0.069 -8.391 -5.016 1.00 91.94 317 VAL A N 1
ATOM 2337 C CA . VAL A 1 317 ? -0.808 -8.558 -3.755 1.00 91.94 317 VAL A CA 1
ATOM 2338 C C . VAL A 1 317 ? -1.544 -9.891 -3.721 1.00 91.94 317 VAL A C 1
ATOM 2340 O O . VAL A 1 317 ? -1.459 -10.583 -2.715 1.00 91.94 317 VAL A O 1
ATOM 2343 N N . ASN A 1 318 ? -2.203 -10.284 -4.812 1.00 92.75 318 ASN A N 1
ATOM 2344 C CA . ASN A 1 318 ? -2.893 -11.573 -4.885 1.00 92.75 318 ASN A CA 1
ATOM 2345 C C . ASN A 1 318 ? -1.923 -12.759 -4.740 1.00 92.75 318 ASN A C 1
ATOM 2347 O O . ASN A 1 318 ? -2.238 -13.734 -4.059 1.00 92.75 318 ASN A O 1
ATOM 2351 N N . ALA A 1 319 ? -0.742 -12.678 -5.363 1.00 93.56 319 ALA A N 1
ATOM 2352 C CA . ALA A 1 319 ? 0.293 -13.698 -5.243 1.00 93.56 319 ALA A CA 1
ATOM 2353 C C . ALA A 1 319 ? 0.782 -13.796 -3.792 1.00 93.56 319 ALA A C 1
ATOM 2355 O O . ALA A 1 319 ? 0.752 -14.884 -3.220 1.00 93.56 319 ALA A O 1
ATOM 2356 N N . LEU A 1 320 ? 1.120 -12.664 -3.164 1.00 92.38 320 LEU A N 1
ATOM 2357 C CA . LEU A 1 320 ? 1.517 -12.606 -1.753 1.00 92.38 320 LEU A CA 1
ATOM 2358 C C . LEU A 1 320 ? 0.413 -13.112 -0.816 1.00 92.38 320 LEU A C 1
ATOM 2360 O O . LEU A 1 320 ? 0.701 -13.840 0.128 1.00 92.38 320 LEU A O 1
ATOM 2364 N N . GLU A 1 321 ? -0.849 -12.773 -1.070 1.00 91.25 321 GLU A N 1
ATOM 2365 C CA . GLU A 1 321 ? -1.984 -13.266 -0.285 1.00 91.25 321 GLU A CA 1
ATOM 2366 C C . GLU A 1 321 ? -2.085 -14.795 -0.376 1.00 91.25 321 GLU A C 1
ATOM 2368 O O . GLU A 1 321 ? -2.231 -15.477 0.639 1.00 91.25 321 GLU A O 1
ATOM 2373 N N . SER A 1 322 ? -1.917 -15.357 -1.576 1.00 93.06 322 SER A N 1
ATOM 2374 C CA . SER A 1 322 ? -1.973 -16.806 -1.789 1.00 93.06 322 SER A CA 1
ATOM 2375 C C . SER A 1 322 ? -0.795 -17.569 -1.169 1.00 93.06 322 SER A C 1
ATOM 2377 O O . SER A 1 322 ? -0.937 -18.743 -0.819 1.00 93.06 322 SER A O 1
ATOM 2379 N N . THR A 1 323 ? 0.363 -16.919 -1.018 1.00 93.31 323 THR A N 1
ATOM 2380 C CA . THR A 1 323 ? 1.589 -17.529 -0.488 1.00 93.31 323 THR A CA 1
ATOM 2381 C C . THR A 1 323 ? 1.833 -17.212 0.981 1.00 93.31 323 THR A C 1
ATOM 2383 O O . THR A 1 323 ? 2.909 -17.527 1.491 1.00 93.31 323 THR A O 1
ATOM 2386 N N . ALA A 1 324 ? 0.853 -16.617 1.672 1.00 90.81 324 ALA A N 1
ATOM 2387 C CA . ALA A 1 324 ? 1.004 -16.135 3.045 1.00 90.81 324 ALA A CA 1
ATOM 2388 C C . ALA A 1 324 ? 2.244 -15.227 3.197 1.00 90.81 324 ALA A C 1
ATOM 2390 O O . ALA A 1 324 ? 3.041 -15.367 4.125 1.00 90.81 324 ALA A O 1
ATOM 2391 N N . GLY A 1 325 ? 2.432 -14.311 2.243 1.00 87.44 325 GLY A N 1
ATOM 2392 C CA . GLY A 1 325 ? 3.508 -13.314 2.157 1.00 87.44 325 GLY A CA 1
ATOM 2393 C C . GLY A 1 325 ? 4.918 -13.879 1.991 1.00 87.44 325 GLY A C 1
ATOM 2394 O O . GLY A 1 325 ? 5.897 -13.189 2.283 1.00 87.44 325 GLY A O 1
ATOM 2395 N N . ASP A 1 326 ? 5.036 -15.122 1.530 1.00 91.94 326 ASP A N 1
ATOM 2396 C CA . ASP A 1 326 ? 6.301 -15.683 1.072 1.00 91.94 326 ASP A CA 1
ATOM 2397 C C . ASP A 1 326 ? 6.639 -15.099 -0.310 1.00 91.94 326 ASP A C 1
ATOM 2399 O O . ASP A 1 326 ? 5.963 -15.387 -1.306 1.00 91.94 326 ASP A O 1
ATOM 2403 N N . VAL A 1 327 ? 7.662 -14.238 -0.345 1.00 91.56 327 VAL A N 1
ATOM 2404 C CA . VAL A 1 327 ? 8.085 -13.489 -1.538 1.00 91.56 327 VAL A CA 1
ATOM 2405 C C . VAL A 1 327 ? 8.642 -14.416 -2.616 1.00 91.56 327 VAL A C 1
ATOM 2407 O O . VAL A 1 327 ? 8.366 -14.189 -3.790 1.00 91.56 327 VAL A O 1
ATOM 2410 N N . GLU A 1 328 ? 9.377 -15.468 -2.246 1.00 93.25 328 GLU A N 1
ATOM 2411 C CA . GLU A 1 328 ? 9.962 -16.406 -3.214 1.00 93.25 328 GLU A CA 1
ATOM 2412 C C . GLU A 1 328 ? 8.858 -17.187 -3.926 1.00 93.25 328 GLU A C 1
ATOM 2414 O O . GLU A 1 328 ? 8.813 -17.234 -5.153 1.00 93.25 328 GLU A O 1
ATOM 2419 N N . LYS A 1 329 ? 7.881 -17.699 -3.170 1.00 94.25 329 LYS A N 1
ATOM 2420 C CA . LYS A 1 329 ? 6.724 -18.373 -3.773 1.00 94.25 329 LYS A CA 1
ATOM 2421 C C . LYS A 1 329 ? 5.853 -17.424 -4.592 1.00 94.25 329 LYS A C 1
ATOM 2423 O O . LYS A 1 329 ? 5.281 -17.841 -5.596 1.00 94.25 329 LYS A O 1
ATOM 2428 N N . ALA A 1 330 ? 5.698 -16.174 -4.149 1.00 92.56 330 ALA A N 1
ATOM 2429 C CA . ALA A 1 330 ? 4.932 -15.183 -4.899 1.00 92.56 330 ALA A CA 1
ATOM 2430 C C . ALA A 1 330 ? 5.623 -14.874 -6.232 1.00 92.56 330 ALA A C 1
ATOM 2432 O O . ALA A 1 330 ? 4.958 -14.765 -7.256 1.00 92.56 330 ALA A O 1
ATOM 2433 N N . LEU A 1 331 ? 6.956 -14.801 -6.231 1.00 92.88 331 LEU A N 1
ATOM 2434 C CA . LEU A 1 331 ? 7.758 -14.627 -7.434 1.00 92.88 331 LEU A CA 1
ATOM 2435 C C . LEU A 1 331 ? 7.598 -15.808 -8.402 1.00 92.88 331 LEU A C 1
ATOM 2437 O O . LEU A 1 331 ? 7.379 -15.583 -9.592 1.00 92.88 331 LEU A O 1
ATOM 2441 N N . ASP A 1 332 ? 7.630 -17.046 -7.902 1.00 95.06 332 ASP A N 1
ATOM 2442 C CA . ASP A 1 332 ? 7.390 -18.246 -8.715 1.00 95.06 332 ASP A CA 1
ATOM 2443 C C . ASP A 1 332 ? 6.000 -18.219 -9.371 1.00 95.06 332 ASP A C 1
ATOM 2445 O O . ASP A 1 332 ? 5.859 -18.574 -10.538 1.00 95.06 332 ASP A O 1
ATOM 2449 N N . GLN A 1 333 ? 4.970 -17.745 -8.660 1.00 93.88 333 GLN A N 1
ATOM 2450 C CA . GLN A 1 333 ? 3.623 -17.596 -9.228 1.00 93.88 333 GLN A CA 1
ATOM 2451 C C . GLN A 1 333 ? 3.497 -16.459 -10.246 1.00 93.88 333 GLN A C 1
ATOM 2453 O O . GLN A 1 333 ? 2.653 -16.531 -11.133 1.00 93.88 333 GLN A O 1
ATOM 2458 N N . LEU A 1 334 ? 4.274 -15.386 -10.093 1.00 93.44 334 LEU A N 1
ATOM 2459 C CA . LEU A 1 334 ? 4.238 -14.241 -11.005 1.00 93.44 334 LEU A CA 1
ATOM 2460 C C . LEU A 1 334 ? 5.049 -14.482 -12.285 1.00 93.44 334 LEU A C 1
ATOM 2462 O O . LEU A 1 334 ? 4.832 -13.786 -13.274 1.00 93.44 334 LEU A O 1
ATOM 2466 N N . THR A 1 335 ? 6.001 -15.417 -12.255 1.00 93.75 335 THR A N 1
ATOM 2467 C CA . THR A 1 335 ? 6.909 -15.708 -13.376 1.00 93.75 335 THR A CA 1
ATOM 2468 C C . THR A 1 335 ? 6.604 -17.017 -14.104 1.00 93.75 335 THR A C 1
ATOM 2470 O O . THR A 1 335 ? 7.043 -17.168 -15.246 1.00 93.75 335 THR A O 1
ATOM 2473 N N . GLY A 1 336 ? 5.880 -17.944 -13.466 1.00 88.62 336 GLY A N 1
ATOM 2474 C CA . GLY A 1 336 ? 5.442 -19.221 -14.043 1.00 88.62 336 GLY A CA 1
ATOM 2475 C C . GLY A 1 336 ? 4.148 -19.124 -14.837 1.00 88.62 336 GLY A C 1
ATOM 2476 O O . GLY A 1 336 ? 4.095 -19.757 -15.916 1.00 88.62 336 GLY A O 1
#

pLDDT: mean 70.15, std 22.58, range [34.88, 98.06]

Sequence (336 aa):
EFGFPPASASAAAFGGEGAVVFGASDEFGAALPPTDPSAAASHPPPPNQPWSSAEVGGSAAVAAPGFGTGFGADSGFSNAGFAAAPPAALPPAGSPAVAHVVTDGSYAEAARAAAEKRREKASMPQAPPSTPPPAVPLSSLPQEGKEDAVSQEVDPDVEEMAIYFGIDPKKEQDLLWIAKQAIDADESTPDEHFKGLVEQHRQARQPRQLHPLSPHKPEPKVGEASFEAGPLGLGLVDLNDTVIVNKVFADTQASKQFVPPYTVVTAIGETSVRNMNRDNVIKLIQSTPRPMVMHFEPHEQIQQLRNMGFEDMKAVVNALESTAGDVEKALDQLTG

Nearest PDB structures (foldseek):
  8hck-assembly1_A-2  TM=7.993E-01  e=6.923E-04  Homo sapiens
  4p0c-assembly1_A  TM=8.201E-01  e=2.506E-03  Homo sapiens
  8hu2-assembly1_A  TM=8.193E-01  e=2.833E-03  Rattus norvegicus
  7fta-assembly4_D  TM=8.083E-01  e=2.833E-03  Homo sapiens
  2m0t-assembly1_A  TM=6.613E-01  e=7.361E-04  Homo sapiens

Organism: NCBI:txid156174

Radius of gyration: 38.7 Å; Cα contacts (8 Å, |Δi|>4): 229; chains: 1; bounding box: 89×84×101 Å

Foldseek 3Di:
DDDDDDDDDDDDDDDDDDDPDDDDDDDDDDDDDDDDDDDDDDDDDDDDDDDDDDDDDDDDDDDDDDDDDDDDDDDDDDDDDPDDDDDDDDDDDDDDDDDDPPDPDPPVVVVVVVVVVVVVVVPDDDDPDDDDDDDDDPDDDPPDPPPPPPPDPDDVQLCVQCVVVVHHCVPPVVCSVVSVVVVVQVVPPPDVVVVVVVVVVVVVPPPPPPDPPPPPPPPLPQWKAWDAPDDQQFDWDDQLLWIFGQDGHPPHSCVVSVNDHGWTWQDKAVGGSRSHHPVVVVVVVVPDDPRIMITTHHDPLLVVVVVVVPPPSVLLVVLSRVVSNPSVSSVVVVPD

Secondary structure (DSSP, 8-state):
---PPPP------PPPP-----PPP------PPP---------PPPP-----------------------------------PPPPPPPPPPP----------S-SHHHHHHHHHHHHHHTT-SPPPPPPPPPPPP-------------------HHHHHHHHHHT--TTT-GGGHHHHHHHHHHHHS---HHHHHHHHHHHHHTS---------------TTEEEE-SS---EEEEEETTEEEEEEE-TTSHHHHTTPPTTEEEEEETTEE-TT--HHHHHHHHHHSPSSEEEEEEE-HHHHHHHHTT---HHHHHHHHHHTTT-HHHHHHHHH-

Solvent-accessible surface area (backbone atoms only — not comparable to full-atom values): 22817 Å² total; per-residue (Å²): 142,86,85,82,82,82,86,81,84,81,84,80,86,76,83,83,76,88,75,89,76,87,73,84,89,76,89,82,89,87,83,84,82,91,77,87,90,80,85,90,84,92,80,84,83,88,80,88,83,83,86,79,86,77,88,81,86,81,90,85,89,83,83,86,87,83,89,82,88,80,90,79,90,80,83,86,80,89,78,89,77,88,73,83,78,80,85,80,80,81,81,83,90,85,79,87,79,80,81,79,82,78,76,90,72,75,69,70,59,62,59,54,62,58,56,56,65,58,58,65,72,71,72,66,82,79,75,80,84,79,79,78,78,82,83,76,83,91,76,85,77,82,78,78,76,84,71,77,78,72,79,72,83,72,58,67,69,35,48,54,42,22,51,74,75,70,45,53,71,89,80,41,61,89,54,44,61,59,26,42,52,56,52,62,51,64,74,46,79,74,53,70,66,55,59,50,50,52,51,49,51,51,57,71,62,42,76,69,78,73,64,81,67,70,79,68,74,73,74,76,60,88,36,63,41,79,42,63,89,73,71,54,34,69,38,75,42,67,46,83,45,33,31,26,30,66,39,63,38,82,94,22,54,33,47,76,57,64,59,62,62,59,23,30,50,46,26,52,62,91,45,71,38,68,75,32,50,52,70,58,49,51,51,48,62,72,67,53,67,72,68,37,41,35,30,40,41,80,35,64,70,63,50,50,45,42,74,73,66,53,78,60,57,67,60,50,51,53,32,22,52,76,43,68,63,35,63,68,60,20,48,50,66,76,74,108